Protein AF-A0A835TN78-F1 (afdb_monomer)

Nearest PDB structures (foldseek):
  3gvp-assembly1_B  TM=9.840E-01  e=2.385E-17  Homo sapiens
  3gvp-assembly1_D  TM=9.747E-01  e=1.182E-15  Homo sapiens
  3mtg-assembly1_A-2  TM=9.679E-01  e=6.682E-14  Homo sapiens
  1a7a-assembly1_A  TM=9.423E-01  e=3.090E-07  Homo sapiens
  4pfj-assembly1_A  TM=9.422E-01  e=3.769E-07  Homo sapiens

Secondary structure (DSSP, 8-state):
-PPPP--------------------------------------S-TTS-GGG-----TTS------S-GGGHHHHHHHHHHHHHH-HHHHHHHHHHTTT-TTTT--EEEES---SSPPP--HHHHHHHHHHHH-BTTB--SEEEESSSHHHHHHHHH-HHHHTT--EEEE--HHHHH-

Sequence (178 aa):
IQFADQKQEFNKRPSKIGRRSLSRSISQSSTDSYSSAASYTDSSDDETSPRDKQQKNSKGSSDFCVKNIKQAEFGRREIEIAEQEMPALMALRKRAQGEKPLAGAKIVGCTHITAQTAGESEDDFWWCIDRCVNVEGWQPNMILDDGGDLTHWIYKKYPNMFKKIKGIVEESVTGVHR

Structure (mmCIF, N/CA/C/O backbone):
data_AF-A0A835TN78-F1
#
_entry.id   AF-A0A835TN78-F1
#
loop_
_atom_site.group_PDB
_atom_site.id
_atom_site.type_symbol
_atom_site.label_atom_id
_atom_site.label_alt_id
_atom_site.label_comp_id
_atom_site.label_asym_id
_atom_site.label_entity_id
_atom_site.label_seq_id
_atom_site.pdbx_PDB_ins_code
_atom_site.Cartn_x
_atom_site.Cartn_y
_atom_site.Cartn_z
_atom_site.occupancy
_atom_site.B_iso_or_equiv
_atom_site.auth_seq_id
_atom_site.auth_comp_id
_atom_site.auth_asym_id
_atom_site.auth_atom_id
_atom_site.pdbx_PDB_model_num
ATOM 1 N N . ILE A 1 1 ? -38.071 7.751 -13.451 1.00 43.69 1 ILE A N 1
ATOM 2 C CA . ILE A 1 1 ? -37.639 8.958 -12.707 1.00 43.69 1 ILE A CA 1
ATOM 3 C C . ILE A 1 1 ? -37.067 9.911 -13.747 1.00 43.69 1 ILE A C 1
ATOM 5 O O . ILE A 1 1 ? -36.090 9.555 -14.391 1.00 43.69 1 ILE A O 1
ATOM 9 N N . GLN A 1 2 ? -37.770 11.010 -14.032 1.00 28.06 2 GLN A N 1
ATOM 10 C CA . GLN A 1 2 ? -37.346 12.023 -15.003 1.00 28.06 2 GLN A CA 1
ATOM 11 C C . GLN A 1 2 ? -36.172 12.821 -14.427 1.00 28.06 2 GLN A C 1
ATOM 13 O O . GLN A 1 2 ? -36.243 13.275 -13.287 1.00 28.06 2 GLN A O 1
ATOM 18 N N . PHE A 1 3 ? -35.113 12.990 -15.216 1.00 31.94 3 PHE A N 1
ATOM 19 C CA . PHE A 1 3 ? -34.021 13.915 -14.928 1.00 31.94 3 PHE A CA 1
ATOM 20 C C . PHE A 1 3 ? -34.313 15.239 -15.639 1.00 31.94 3 PHE A C 1
ATOM 22 O O . PHE A 1 3 ? -34.568 15.245 -16.842 1.00 31.94 3 PHE A O 1
ATOM 29 N N . ALA A 1 4 ? -34.321 16.342 -14.891 1.00 36.56 4 ALA A N 1
ATOM 30 C CA . ALA A 1 4 ? -34.443 17.688 -15.436 1.00 36.56 4 ALA A CA 1
ATOM 31 C C . ALA A 1 4 ? -33.044 18.288 -15.646 1.00 36.56 4 ALA A C 1
ATOM 33 O O . ALA A 1 4 ? -32.263 18.395 -14.701 1.00 36.56 4 ALA A O 1
ATOM 34 N N . ASP A 1 5 ? -32.763 18.676 -16.890 1.00 36.38 5 ASP A N 1
ATOM 35 C CA . ASP A 1 5 ? -31.608 19.469 -17.309 1.00 36.38 5 ASP A CA 1
ATOM 36 C C . ASP A 1 5 ? -31.666 20.881 -16.707 1.00 36.38 5 ASP A C 1
ATOM 38 O O . ASP A 1 5 ? -32.639 21.611 -16.901 1.00 36.38 5 ASP A O 1
ATOM 42 N N . GLN A 1 6 ? -30.588 21.313 -16.052 1.00 35.50 6 GLN A N 1
ATOM 43 C CA . GLN A 1 6 ? -30.326 22.730 -15.793 1.00 35.50 6 GLN A CA 1
ATOM 44 C C . GLN A 1 6 ? -28.980 23.115 -16.411 1.00 35.50 6 GLN A C 1
ATOM 46 O O . GLN A 1 6 ? -27.919 22.932 -15.820 1.00 35.50 6 GLN A O 1
ATOM 51 N N . LYS A 1 7 ? -29.036 23.667 -17.628 1.00 34.44 7 LYS A N 1
ATOM 52 C CA . LYS A 1 7 ? -27.961 24.483 -18.204 1.00 34.44 7 LYS A CA 1
ATOM 53 C C . LYS A 1 7 ? -28.125 25.905 -17.676 1.00 34.44 7 LYS A C 1
ATOM 55 O O . LYS A 1 7 ? -29.158 26.521 -17.922 1.00 34.44 7 LYS A O 1
ATOM 60 N N . GLN A 1 8 ? -27.119 26.427 -16.979 1.00 36.12 8 GLN A N 1
ATOM 61 C CA . GLN A 1 8 ? -27.085 27.823 -16.548 1.00 36.12 8 GLN A CA 1
ATOM 62 C C . GLN A 1 8 ? -26.042 28.590 -17.372 1.00 36.12 8 GLN A C 1
ATOM 64 O O . GLN A 1 8 ? -24.883 28.188 -17.475 1.00 36.12 8 GLN A O 1
ATOM 69 N N . GLU A 1 9 ? -26.511 29.658 -18.016 1.00 31.80 9 GLU A N 1
ATOM 70 C CA . GLU A 1 9 ? -25.794 30.534 -18.944 1.00 31.80 9 GLU A CA 1
ATOM 71 C C . GLU A 1 9 ? -24.570 31.220 -18.322 1.00 31.80 9 GLU A C 1
ATOM 73 O O . GLU A 1 9 ? -24.670 31.991 -17.367 1.00 31.80 9 GLU A O 1
ATOM 78 N N . PHE A 1 10 ? -23.413 31.024 -18.955 1.00 30.06 10 PHE A N 1
ATOM 79 C CA . PHE A 1 10 ? -22.225 31.858 -18.793 1.00 30.06 10 PHE A CA 1
ATOM 80 C C . PHE A 1 10 ? -22.299 33.025 -19.782 1.00 30.06 10 PHE A C 1
ATOM 82 O O . PHE A 1 10 ? -21.959 32.867 -20.950 1.00 30.06 10 PHE A O 1
ATOM 89 N N . ASN A 1 11 ? -22.727 34.205 -19.329 1.00 32.66 11 ASN A N 1
ATOM 90 C CA . ASN A 1 11 ? -22.433 35.459 -20.026 1.00 32.66 11 ASN A CA 1
ATOM 91 C C . ASN A 1 11 ? -22.637 36.675 -19.114 1.00 32.66 11 ASN A C 1
ATOM 93 O O . ASN A 1 11 ? -23.767 37.100 -18.891 1.00 32.66 11 ASN A O 1
ATOM 97 N N . LYS A 1 12 ? -21.526 37.258 -18.636 1.00 32.56 12 LYS A N 1
ATOM 98 C CA . LYS A 1 12 ? -21.327 38.712 -18.446 1.00 32.56 12 LYS A CA 1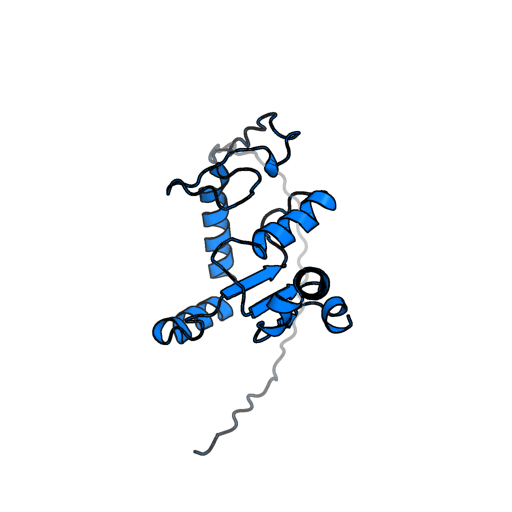
ATOM 99 C C . LYS A 1 12 ? -19.912 39.001 -17.922 1.00 32.56 12 LYS A C 1
ATOM 101 O O . LYS A 1 12 ? -19.599 38.752 -16.764 1.00 32.56 12 LYS A O 1
ATOM 106 N N . ARG A 1 13 ? -19.062 39.574 -18.782 1.00 34.41 13 ARG A N 1
ATOM 107 C CA . ARG A 1 13 ? -17.866 40.337 -18.381 1.00 34.41 13 ARG A CA 1
ATOM 108 C C . ARG A 1 13 ? -18.266 41.794 -18.136 1.00 34.41 13 ARG A C 1
ATOM 110 O O . ARG A 1 13 ? -19.030 42.333 -18.936 1.00 34.41 13 ARG A O 1
ATOM 117 N N . PRO A 1 14 ? -17.640 42.473 -17.166 1.00 36.53 14 PRO A N 1
ATOM 118 C CA . PRO A 1 14 ? -17.367 43.895 -17.305 1.00 36.53 14 PRO A CA 1
ATOM 119 C C . PRO A 1 14 ? -15.861 44.177 -17.288 1.00 36.53 14 PRO A C 1
ATOM 121 O O . PRO A 1 14 ? -15.111 43.720 -16.430 1.00 36.53 14 PRO A O 1
ATOM 124 N N . SER A 1 15 ? -15.439 44.967 -18.268 1.00 31.31 15 SER A N 1
ATOM 125 C CA . SER A 1 15 ? -14.154 45.651 -18.341 1.00 31.31 15 SER A CA 1
ATOM 126 C C . SER A 1 15 ? -14.120 46.845 -17.380 1.00 31.31 15 SER A C 1
ATOM 128 O O . SER A 1 15 ? -15.128 47.535 -17.230 1.00 31.31 15 SER A O 1
ATOM 130 N N . LYS A 1 16 ? -12.948 47.140 -16.794 1.00 35.50 16 LYS A N 1
ATOM 131 C CA . LYS A 1 16 ? -12.362 48.497 -16.751 1.00 35.50 16 LYS A CA 1
ATOM 132 C C . LYS A 1 16 ? -10.957 48.508 -16.138 1.00 35.50 16 LYS A C 1
ATOM 134 O O . LYS A 1 16 ? -10.682 47.903 -15.111 1.00 35.50 16 LYS A O 1
ATOM 139 N N . ILE A 1 17 ? -10.092 49.228 -16.842 1.00 36.41 17 ILE A N 1
ATOM 140 C CA . ILE A 1 17 ? -8.685 49.528 -16.580 1.00 36.41 17 ILE A CA 1
ATOM 141 C C . ILE A 1 17 ? -8.576 50.632 -15.522 1.00 36.41 17 ILE A C 1
ATOM 143 O O . ILE A 1 17 ? -9.310 51.616 -15.586 1.00 36.41 17 ILE A O 1
ATOM 147 N N . GLY A 1 18 ? -7.603 50.514 -14.616 1.00 30.89 18 GLY A N 1
ATOM 148 C CA . GLY A 1 18 ? -7.174 51.595 -13.728 1.00 30.89 18 GLY A CA 1
ATOM 149 C C . GLY A 1 18 ? -5.698 51.452 -13.362 1.00 30.89 18 GLY A C 1
ATOM 150 O O . GLY A 1 18 ? -5.344 50.633 -12.523 1.00 30.89 18 GLY A O 1
ATOM 151 N N . ARG A 1 19 ? -4.830 52.247 -14.001 1.00 40.47 19 ARG A N 1
ATOM 152 C CA . ARG A 1 19 ? -3.432 52.443 -13.587 1.00 40.47 19 ARG A CA 1
ATOM 153 C C . ARG A 1 19 ? -3.403 53.361 -12.361 1.00 40.47 19 ARG A C 1
ATOM 155 O O . ARG A 1 19 ? -3.946 54.462 -12.427 1.00 40.47 19 ARG A O 1
ATOM 162 N N . ARG A 1 20 ? -2.714 52.959 -11.292 1.00 39.34 20 ARG A N 1
ATOM 163 C CA . ARG A 1 20 ? -2.209 53.869 -10.252 1.00 39.34 20 ARG A CA 1
ATOM 164 C C . ARG A 1 20 ? -0.753 53.520 -9.955 1.00 39.34 20 ARG A C 1
ATOM 166 O O . ARG A 1 20 ? -0.441 52.387 -9.609 1.00 39.34 20 ARG A O 1
ATOM 173 N N . SER A 1 21 ? 0.118 54.496 -10.187 1.00 42.12 21 SER A N 1
ATOM 174 C CA . SER A 1 21 ? 1.488 54.558 -9.680 1.00 42.12 21 SER A CA 1
ATOM 175 C C . SER A 1 21 ? 1.478 55.016 -8.212 1.00 42.12 21 SER A C 1
ATOM 177 O O . SER A 1 21 ? 0.406 55.332 -7.694 1.00 42.12 21 SER A O 1
ATOM 179 N N . LEU A 1 22 ? 2.684 55.137 -7.626 1.00 35.91 22 LEU A N 1
ATOM 180 C CA . LEU A 1 22 ? 3.055 55.636 -6.282 1.00 35.91 22 LEU A CA 1
ATOM 181 C C . LEU A 1 22 ? 3.275 54.497 -5.272 1.00 35.91 22 LEU A C 1
ATOM 183 O O . LEU A 1 22 ? 2.459 53.594 -5.181 1.00 35.91 22 LEU A O 1
ATOM 187 N N . SER A 1 23 ? 4.318 54.445 -4.447 1.00 37.19 23 SER A N 1
ATOM 188 C CA . SER A 1 23 ? 5.601 55.151 -4.318 1.00 37.19 23 SER A CA 1
ATOM 189 C C . SER A 1 23 ? 6.381 54.374 -3.245 1.00 37.19 23 SER A C 1
ATOM 191 O O . SER A 1 23 ? 5.775 53.835 -2.322 1.00 37.19 23 SER A O 1
ATOM 193 N N . ARG A 1 24 ? 7.711 54.288 -3.356 1.00 40.38 24 ARG A N 1
ATOM 194 C CA . ARG A 1 24 ? 8.567 53.705 -2.310 1.00 40.38 24 ARG A CA 1
ATOM 195 C C . ARG A 1 24 ? 8.491 54.541 -1.028 1.00 40.38 24 ARG A C 1
ATOM 197 O O . ARG A 1 24 ? 8.736 55.743 -1.086 1.00 40.38 24 ARG A O 1
ATOM 204 N N . SER A 1 25 ? 8.296 53.884 0.111 1.00 40.41 25 SER A N 1
ATOM 205 C CA . SER A 1 25 ? 8.653 54.412 1.431 1.00 40.41 25 SER A CA 1
ATOM 206 C C . SER A 1 25 ? 9.193 53.287 2.320 1.00 40.41 25 SER A C 1
ATOM 208 O O . SER A 1 25 ? 8.495 52.345 2.677 1.00 40.41 25 SER A O 1
ATOM 210 N N . ILE A 1 26 ? 10.484 53.403 2.630 1.00 42.25 26 ILE A N 1
ATOM 211 C CA . ILE A 1 26 ? 11.197 52.708 3.705 1.00 42.25 26 ILE A CA 1
ATOM 212 C C . ILE A 1 26 ? 10.776 53.361 5.016 1.00 42.25 26 ILE A C 1
ATOM 214 O O . ILE A 1 26 ? 10.968 54.570 5.127 1.00 42.25 26 ILE A O 1
ATOM 218 N N . SER A 1 27 ? 10.299 52.603 6.012 1.00 38.62 27 SER A N 1
ATOM 219 C CA . SER A 1 27 ? 10.663 52.836 7.422 1.00 38.62 27 SER A CA 1
ATOM 220 C C . SER A 1 27 ? 10.321 51.658 8.347 1.00 38.62 27 SER A C 1
ATOM 222 O O . SER A 1 27 ? 9.187 51.203 8.392 1.00 38.62 27 SER A O 1
ATOM 224 N N . GLN A 1 28 ? 11.331 51.327 9.153 1.00 36.19 28 GLN A N 1
ATOM 225 C CA . GLN A 1 28 ? 11.303 50.938 10.567 1.00 36.19 28 GLN A CA 1
ATOM 226 C C . GLN A 1 28 ? 10.942 49.502 10.978 1.00 36.19 28 GLN A C 1
ATOM 228 O O . GLN A 1 28 ? 9.832 49.001 10.858 1.00 36.19 28 GLN A O 1
ATOM 233 N N . SER A 1 29 ? 11.989 48.905 11.540 1.00 42.81 29 SER A N 1
ATOM 234 C CA . SER A 1 29 ? 12.088 47.719 12.368 1.00 42.81 29 SER A CA 1
ATOM 235 C C . SER A 1 29 ? 11.171 47.756 13.590 1.00 42.81 29 SER A C 1
ATOM 237 O O . SER A 1 29 ? 11.283 48.663 14.417 1.00 42.81 29 SER A O 1
ATOM 239 N N . SER A 1 30 ? 10.402 46.688 13.769 1.00 41.34 30 SER A N 1
ATOM 240 C CA . SER A 1 30 ? 9.870 46.276 15.066 1.00 41.34 30 SER A CA 1
ATOM 241 C C . SER A 1 30 ? 10.332 44.846 15.314 1.00 41.34 30 SER A C 1
ATOM 243 O O . SER A 1 30 ? 9.981 43.920 14.586 1.00 41.34 30 SER A O 1
ATOM 245 N N . THR A 1 31 ? 11.214 44.695 16.296 1.00 50.00 31 THR A N 1
ATOM 246 C CA . THR A 1 31 ? 11.621 43.409 16.851 1.00 50.00 31 THR A CA 1
ATOM 247 C C . THR A 1 31 ? 10.547 42.963 17.832 1.00 50.00 31 THR A C 1
ATOM 249 O O . THR A 1 31 ? 10.647 43.269 19.016 1.00 50.00 31 THR A O 1
ATOM 252 N N . ASP A 1 32 ? 9.540 42.245 17.346 1.00 38.12 32 ASP A N 1
ATOM 253 C CA . ASP A 1 32 ? 8.614 41.525 18.216 1.00 38.12 32 ASP A CA 1
ATOM 254 C C . ASP A 1 32 ? 8.841 40.023 18.041 1.00 38.12 32 ASP A C 1
ATOM 256 O O . ASP A 1 32 ? 8.407 39.376 17.088 1.00 38.12 32 ASP A O 1
ATOM 260 N N . SER A 1 33 ? 9.620 39.492 18.980 1.00 47.19 33 SER A N 1
ATOM 261 C CA . SER A 1 33 ? 9.945 38.084 19.144 1.00 47.19 33 SER A CA 1
ATOM 262 C C . SER A 1 33 ? 8.723 37.298 19.596 1.00 47.19 33 SER A C 1
ATOM 264 O O . SER A 1 33 ? 8.449 37.251 20.787 1.00 47.19 33 SER A O 1
ATOM 266 N N . TYR A 1 34 ? 8.053 36.603 18.681 1.00 43.88 34 TYR A N 1
ATOM 267 C CA . TYR A 1 34 ? 7.281 35.403 19.004 1.00 43.88 34 TYR A CA 1
ATOM 268 C C . TYR A 1 34 ? 7.280 34.472 17.800 1.00 43.88 34 TYR A C 1
ATOM 270 O O . TYR A 1 34 ? 6.575 34.718 16.828 1.00 43.88 34 TYR A O 1
ATOM 278 N N . SER A 1 35 ? 8.069 33.402 17.871 1.00 45.31 35 SER A N 1
ATOM 279 C CA . SER A 1 35 ? 7.657 32.045 17.490 1.00 45.31 35 SER A CA 1
ATOM 280 C C . SER A 1 35 ? 8.842 31.115 17.670 1.00 45.31 35 SER A C 1
ATOM 282 O O . SER A 1 35 ? 9.895 31.296 17.063 1.00 45.31 35 SER A O 1
ATOM 284 N N . SER A 1 36 ? 8.658 30.140 18.552 1.00 44.66 36 SER A N 1
ATOM 285 C CA . SER A 1 36 ? 9.568 29.041 18.821 1.00 44.66 36 SER A CA 1
ATOM 286 C C . SER A 1 36 ? 10.055 28.439 17.509 1.00 44.66 36 SER A C 1
ATOM 288 O O . SER A 1 36 ? 9.301 27.756 16.816 1.00 44.66 36 SER A O 1
ATOM 290 N N . ALA A 1 37 ? 11.317 28.691 17.167 1.00 45.94 37 ALA A N 1
ATOM 291 C CA . ALA A 1 37 ? 12.008 27.873 16.194 1.00 45.94 37 ALA A CA 1
ATOM 292 C C . ALA A 1 37 ? 11.957 26.450 16.750 1.00 45.94 37 ALA A C 1
ATOM 294 O O . ALA A 1 37 ? 12.566 26.160 17.781 1.00 45.94 37 ALA A O 1
ATOM 295 N N . ALA A 1 38 ? 11.167 25.585 16.114 1.00 46.06 38 ALA A N 1
ATOM 296 C CA . ALA A 1 38 ? 11.330 24.156 16.267 1.00 46.06 38 ALA A CA 1
ATOM 297 C C . ALA A 1 38 ? 12.776 23.881 15.858 1.00 46.06 38 ALA A C 1
ATOM 299 O O . ALA A 1 38 ? 13.118 23.905 14.678 1.00 46.06 38 ALA A O 1
ATOM 300 N N . SER A 1 39 ? 13.653 23.754 16.848 1.00 42.72 39 SER A N 1
ATOM 301 C CA . SER A 1 39 ? 15.025 23.352 16.628 1.00 42.72 39 SER A CA 1
ATOM 302 C C . SER A 1 39 ? 14.951 21.949 16.053 1.00 42.72 39 SER A C 1
ATOM 304 O O . SER A 1 39 ? 14.681 20.993 16.784 1.00 42.72 39 SER A O 1
ATOM 306 N N . TYR A 1 40 ? 15.139 21.832 14.743 1.00 49.12 40 TYR A N 1
ATOM 307 C CA . TYR A 1 40 ? 15.579 20.589 14.143 1.00 49.12 40 TYR A CA 1
ATOM 308 C C . TYR A 1 40 ? 16.901 20.260 14.826 1.00 49.12 40 TYR A C 1
ATOM 310 O O . TYR A 1 40 ? 17.934 20.860 14.539 1.00 49.12 40 TYR A O 1
ATOM 318 N N . THR A 1 41 ? 16.846 19.392 15.834 1.00 50.50 41 THR A N 1
ATOM 319 C CA . THR A 1 41 ? 18.052 18.773 16.353 1.00 50.50 41 THR A CA 1
ATOM 320 C C . THR A 1 41 ? 18.525 17.875 15.223 1.00 50.50 41 THR A C 1
ATOM 322 O O . THR A 1 41 ? 17.963 16.800 15.004 1.00 50.50 41 THR A O 1
ATOM 325 N N . ASP A 1 42 ? 19.482 18.373 14.451 1.00 48.19 42 ASP A N 1
ATOM 326 C CA . ASP A 1 42 ? 20.270 17.587 13.516 1.00 48.19 42 ASP A CA 1
ATOM 327 C C . ASP A 1 42 ? 21.098 16.603 14.353 1.00 48.19 42 ASP A C 1
ATOM 329 O O . ASP A 1 42 ? 22.226 16.866 14.768 1.00 48.19 42 ASP A O 1
ATOM 333 N N . SER A 1 43 ? 20.441 15.525 14.783 1.00 50.06 43 SER A N 1
ATOM 334 C CA . SER A 1 43 ? 21.101 14.399 15.422 1.00 50.06 43 SER A CA 1
ATOM 335 C C . SER A 1 43 ? 21.862 13.678 14.326 1.00 50.06 43 SER A C 1
ATOM 337 O O . SER A 1 43 ? 21.257 13.188 13.378 1.00 50.06 43 SER A O 1
ATOM 339 N N . SER A 1 44 ? 23.175 13.614 14.511 1.00 49.34 44 SER A N 1
ATOM 340 C CA . SER A 1 44 ? 24.236 12.988 13.715 1.00 49.34 44 SER A CA 1
ATOM 341 C C . SER A 1 44 ? 24.058 11.490 13.383 1.00 49.34 44 SER A C 1
ATOM 343 O O . SER A 1 44 ? 25.039 10.787 13.165 1.00 49.34 44 SER A O 1
ATOM 345 N N . ASP A 1 45 ? 22.828 10.980 13.353 1.00 52.69 45 ASP A N 1
ATOM 346 C CA . ASP A 1 45 ? 22.463 9.587 13.078 1.00 52.69 45 ASP A CA 1
ATOM 347 C C . ASP A 1 45 ? 22.144 9.346 11.586 1.00 52.69 45 ASP A C 1
ATOM 349 O O . ASP A 1 45 ? 21.464 8.368 11.244 1.00 52.69 45 ASP A O 1
ATOM 353 N N . ASP A 1 46 ? 22.586 10.243 10.697 1.00 56.44 46 ASP A N 1
ATOM 354 C CA . ASP A 1 46 ? 22.131 10.307 9.298 1.00 56.44 46 ASP A CA 1
ATOM 355 C C . ASP A 1 46 ? 22.798 9.287 8.353 1.00 56.44 46 ASP A C 1
ATOM 357 O O . ASP A 1 46 ? 22.381 9.147 7.210 1.00 56.44 46 ASP A O 1
ATOM 361 N N . GLU A 1 47 ? 23.762 8.504 8.846 1.00 59.94 47 GLU A N 1
ATOM 362 C CA . GLU A 1 47 ? 24.520 7.527 8.038 1.00 59.94 47 GLU A CA 1
ATOM 363 C C . GLU A 1 47 ? 24.058 6.067 8.203 1.00 59.94 47 GLU A C 1
ATOM 365 O O . GLU A 1 47 ? 24.561 5.166 7.537 1.00 59.94 47 GLU A O 1
ATOM 370 N N . THR A 1 48 ? 23.112 5.782 9.104 1.00 69.81 48 THR A N 1
ATOM 371 C CA . THR A 1 48 ? 22.635 4.404 9.339 1.00 69.81 48 THR A CA 1
ATOM 372 C C . THR A 1 48 ? 21.304 4.143 8.645 1.00 69.81 48 THR A C 1
ATOM 374 O O . THR A 1 48 ? 20.321 4.856 8.892 1.00 69.81 48 THR A O 1
ATOM 377 N N . SER A 1 49 ? 21.263 3.089 7.817 1.00 80.38 49 SER A N 1
ATOM 378 C CA . SER A 1 49 ? 20.054 2.658 7.109 1.00 80.38 49 SER A CA 1
ATOM 379 C C . SER A 1 49 ? 18.903 2.448 8.100 1.00 80.38 49 SER A C 1
ATOM 381 O O . SER A 1 49 ? 19.104 1.858 9.169 1.00 80.38 49 SER A O 1
ATOM 383 N N . PRO A 1 50 ? 17.670 2.886 7.777 1.00 84.31 50 PRO A N 1
ATOM 384 C CA . PRO A 1 50 ? 16.494 2.630 8.607 1.00 84.31 50 PRO A CA 1
ATOM 385 C C . PRO A 1 50 ? 16.286 1.149 8.952 1.00 84.31 50 PRO A C 1
ATOM 387 O O . PRO A 1 50 ? 15.701 0.847 9.991 1.00 84.31 50 PRO A O 1
ATOM 390 N N . ARG A 1 51 ? 16.797 0.240 8.112 1.00 85.38 51 ARG A N 1
ATOM 391 C CA . ARG A 1 51 ? 16.724 -1.218 8.284 1.00 85.38 51 ARG A CA 1
ATOM 392 C C . ARG A 1 51 ? 17.457 -1.722 9.515 1.00 85.38 51 ARG A C 1
ATOM 394 O O . ARG A 1 51 ? 17.005 -2.667 10.155 1.00 85.38 51 ARG A O 1
ATOM 401 N N . ASP A 1 52 ? 18.557 -1.067 9.858 1.00 85.62 52 ASP A N 1
ATOM 402 C CA . ASP A 1 52 ? 19.421 -1.477 10.963 1.00 85.62 52 ASP A CA 1
ATOM 403 C C . ASP A 1 52 ? 18.938 -0.902 12.305 1.00 85.62 52 ASP A C 1
ATOM 405 O O . ASP A 1 52 ? 19.420 -1.272 13.378 1.00 85.62 52 ASP A O 1
ATOM 409 N N . LYS A 1 53 ? 17.945 -0.004 12.268 1.00 86.62 53 LYS A N 1
ATOM 410 C CA . LYS A 1 53 ? 17.396 0.669 13.445 1.00 86.62 53 LYS A CA 1
ATOM 411 C C . LYS A 1 53 ? 16.199 -0.105 13.992 1.00 86.62 53 LYS A C 1
ATOM 413 O O . LYS A 1 53 ? 15.106 -0.072 13.429 1.00 86.62 53 LYS A O 1
ATOM 418 N N . GLN A 1 54 ? 16.356 -0.719 15.166 1.00 86.88 54 GLN A N 1
ATOM 419 C CA . GLN A 1 54 ? 15.218 -1.281 15.899 1.00 86.88 54 GLN A CA 1
ATOM 420 C C . GLN A 1 54 ? 14.341 -0.163 16.471 1.00 86.88 54 GLN A C 1
ATOM 422 O O . GLN A 1 54 ? 14.680 0.483 17.462 1.00 86.88 54 GLN A O 1
ATOM 427 N N . GLN A 1 55 ? 13.183 0.045 15.852 1.00 93.50 55 GLN A N 1
ATOM 428 C CA . GLN A 1 55 ? 12.185 1.017 16.283 1.00 93.50 55 GLN A CA 1
ATOM 429 C C . GLN A 1 55 ? 10.879 0.312 16.644 1.00 93.50 55 GLN A C 1
ATOM 431 O O . GLN A 1 55 ? 10.510 -0.703 16.055 1.00 93.50 55 GLN A O 1
ATOM 436 N N . LYS A 1 56 ? 10.171 0.859 17.634 1.00 96.56 56 LYS A N 1
ATOM 437 C CA . LYS A 1 56 ? 8.841 0.399 18.040 1.00 96.56 56 LYS A CA 1
ATOM 438 C C . LYS A 1 56 ? 7.891 1.579 18.104 1.00 96.56 56 LYS A C 1
ATOM 440 O O . LYS A 1 56 ? 8.277 2.669 18.521 1.00 96.56 56 LYS A O 1
ATOM 445 N N . ASN A 1 57 ? 6.646 1.364 17.700 1.00 96.31 57 ASN A N 1
ATOM 446 C CA . ASN A 1 57 ? 5.594 2.352 17.917 1.00 96.31 57 ASN A CA 1
ATOM 447 C C . ASN A 1 57 ? 5.106 2.322 19.378 1.00 96.31 57 ASN A C 1
ATOM 449 O O . ASN A 1 57 ? 5.503 1.464 20.168 1.00 96.31 57 ASN A O 1
ATOM 453 N N . SER A 1 58 ? 4.198 3.231 19.743 1.00 95.94 58 SER A N 1
ATOM 454 C CA . SER A 1 58 ? 3.632 3.315 21.101 1.00 95.94 58 SER A CA 1
ATOM 455 C C . SER A 1 58 ? 2.869 2.063 21.557 1.00 95.94 58 SER A C 1
ATOM 457 O O . SER A 1 58 ? 2.612 1.906 22.746 1.00 95.94 58 SER A O 1
ATOM 459 N N . LYS A 1 59 ? 2.521 1.157 20.633 1.00 96.94 59 LYS A N 1
ATOM 460 C CA . LYS A 1 59 ? 1.880 -0.139 20.910 1.00 96.94 59 LYS A CA 1
ATOM 461 C C . LYS A 1 59 ? 2.883 -1.300 20.958 1.00 96.94 59 LYS A C 1
ATOM 463 O O . LYS A 1 59 ? 2.473 -2.450 21.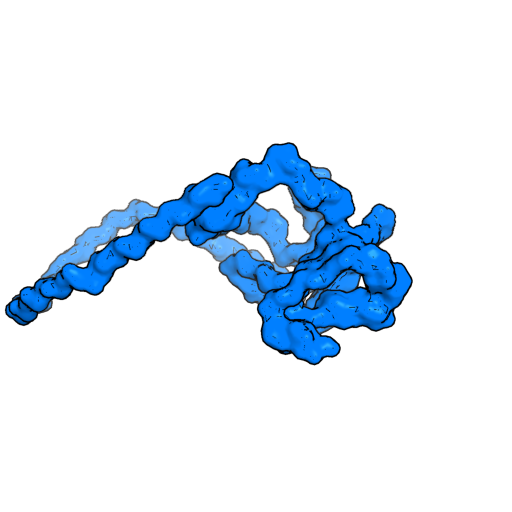057 1.00 96.94 59 LYS A O 1
ATOM 468 N N . GLY A 1 60 ? 4.183 -1.020 20.851 1.00 96.38 60 GLY A N 1
ATOM 469 C CA . GLY A 1 60 ? 5.250 -2.019 20.902 1.00 96.38 60 GLY A CA 1
ATOM 470 C C . GLY A 1 60 ? 5.466 -2.820 19.614 1.00 96.38 60 GLY A C 1
ATOM 471 O O . GLY A 1 60 ? 6.345 -3.680 19.604 1.00 96.38 60 GLY A O 1
ATOM 472 N N . SER A 1 61 ? 4.719 -2.544 18.537 1.00 96.50 61 SER A N 1
ATOM 473 C CA . SER A 1 61 ? 4.949 -3.184 17.234 1.00 96.50 61 SER A CA 1
ATOM 474 C C . SER A 1 61 ? 6.197 -2.604 16.570 1.00 96.50 61 SER A C 1
ATOM 476 O O . SER A 1 61 ? 6.450 -1.403 16.679 1.00 96.50 61 SER A O 1
ATOM 478 N N . SER A 1 62 ? 6.945 -3.467 15.888 1.00 95.81 62 SER A N 1
ATOM 479 C CA . SER A 1 62 ? 8.103 -3.151 15.044 1.00 95.81 62 SER A CA 1
ATOM 480 C C . SER A 1 62 ? 7.882 -3.590 13.591 1.00 95.81 62 SER A C 1
ATOM 482 O O . SER A 1 62 ? 8.841 -3.798 12.857 1.00 95.81 62 SER A O 1
ATOM 484 N N . ASP A 1 63 ? 6.627 -3.800 13.185 1.00 95.75 63 ASP A N 1
ATOM 485 C CA . ASP A 1 63 ? 6.269 -4.216 11.824 1.00 95.75 63 ASP A CA 1
ATOM 486 C C . ASP A 1 63 ? 6.220 -3.009 10.873 1.00 95.75 63 ASP A C 1
ATOM 488 O O . ASP A 1 63 ? 5.165 -2.602 10.392 1.00 95.75 63 ASP A O 1
ATOM 492 N N . PHE A 1 64 ? 7.367 -2.343 10.729 1.00 95.06 64 PHE A N 1
ATOM 493 C CA . PHE A 1 64 ? 7.598 -1.216 9.828 1.00 95.06 64 PHE A CA 1
ATOM 494 C C . PHE A 1 64 ? 9.099 -0.916 9.730 1.00 95.06 64 PHE A C 1
ATOM 496 O O . PHE A 1 64 ? 9.883 -1.299 10.596 1.00 95.06 64 PHE A O 1
ATOM 503 N N . CYS A 1 65 ? 9.489 -0.162 8.705 1.00 93.38 65 CYS A N 1
ATOM 504 C CA . CYS A 1 65 ? 10.836 0.376 8.547 1.00 93.38 65 CYS A CA 1
ATOM 505 C C . CYS A 1 65 ? 10.722 1.848 8.144 1.00 93.38 65 CYS A C 1
ATOM 507 O O . CYS A 1 65 ? 10.250 2.156 7.055 1.00 93.38 65 CYS A O 1
ATOM 509 N N . VAL A 1 66 ? 11.075 2.765 9.047 1.00 92.25 66 VAL A N 1
ATOM 510 C CA . VAL A 1 66 ? 10.956 4.221 8.843 1.00 92.25 66 VAL A CA 1
ATOM 511 C C . VAL A 1 66 ? 12.211 4.918 9.348 1.00 92.25 66 VAL A C 1
ATOM 513 O O . VAL A 1 66 ? 12.874 4.402 10.244 1.00 92.25 66 VAL A O 1
ATOM 516 N N . LYS A 1 67 ? 12.533 6.109 8.835 1.00 89.88 67 LYS A N 1
ATOM 517 C CA . LYS A 1 67 ? 13.740 6.843 9.256 1.00 89.88 67 LYS A CA 1
ATOM 518 C C . LYS A 1 67 ? 13.734 7.183 10.752 1.00 89.88 67 LYS A C 1
ATOM 520 O O . LYS A 1 67 ? 14.725 6.939 11.436 1.00 89.88 67 LYS A O 1
ATOM 525 N N . ASN A 1 68 ? 12.630 7.737 11.260 1.00 91.00 68 ASN A N 1
ATOM 526 C CA . ASN A 1 68 ? 12.509 8.125 12.665 1.00 91.00 68 ASN A CA 1
ATOM 527 C C . ASN A 1 68 ? 11.050 8.127 13.152 1.00 91.00 68 ASN A C 1
ATOM 529 O O . ASN A 1 68 ? 10.284 9.049 12.874 1.00 91.00 68 ASN A O 1
ATOM 533 N N . ILE A 1 69 ? 10.675 7.134 13.963 1.00 94.12 69 ILE A N 1
ATOM 534 C CA . ILE A 1 69 ? 9.317 7.003 14.517 1.00 94.12 69 ILE A CA 1
ATOM 535 C C . ILE A 1 69 ? 8.915 8.166 15.440 1.00 94.12 69 ILE A C 1
ATOM 537 O O . ILE A 1 69 ? 7.726 8.432 15.616 1.00 94.12 69 ILE A O 1
ATOM 541 N N . LYS A 1 70 ? 9.879 8.908 16.005 1.00 94.00 70 LYS A N 1
ATOM 542 C CA . LYS A 1 70 ? 9.594 10.072 16.863 1.00 94.00 70 LYS A CA 1
ATOM 543 C C . LYS A 1 70 ? 8.961 11.232 16.086 1.00 94.00 70 LYS A C 1
ATOM 545 O O . LYS A 1 70 ? 8.335 12.090 16.695 1.00 94.00 70 LYS A O 1
ATOM 550 N N . GLN A 1 71 ? 9.058 11.238 14.754 1.00 93.62 71 GLN A N 1
ATOM 551 C CA . GLN A 1 71 ? 8.412 12.237 13.895 1.00 93.62 71 GLN A CA 1
ATOM 552 C C . GLN A 1 71 ? 6.912 11.969 13.668 1.00 93.62 71 GLN A C 1
ATOM 554 O O . GLN A 1 71 ? 6.254 12.743 12.977 1.00 93.62 71 GLN A O 1
ATOM 559 N N . ALA A 1 72 ? 6.338 10.915 14.261 1.00 95.31 72 ALA A N 1
ATOM 560 C CA . ALA A 1 72 ? 4.935 10.549 14.060 1.00 95.31 72 ALA A CA 1
ATOM 561 C C . ALA A 1 72 ? 3.935 11.660 14.441 1.00 95.31 72 ALA A C 1
ATOM 563 O O . ALA A 1 72 ? 2.918 11.811 13.769 1.00 95.31 72 ALA A O 1
ATOM 564 N N . GLU A 1 73 ? 4.207 12.450 15.487 1.00 95.81 73 GLU A N 1
ATOM 565 C CA . GLU A 1 73 ? 3.340 13.575 15.880 1.00 95.81 73 GLU A CA 1
ATOM 566 C C . GLU A 1 73 ? 3.372 14.706 14.844 1.00 95.81 73 GLU A C 1
ATOM 568 O O . GLU A 1 73 ? 2.342 15.286 14.506 1.00 95.81 73 GLU A O 1
ATOM 573 N N . PHE A 1 74 ? 4.554 15.007 14.306 1.00 94.69 74 PHE A N 1
ATOM 574 C CA . PHE A 1 74 ? 4.697 15.976 13.225 1.00 94.69 74 PHE A CA 1
ATOM 575 C C . PHE A 1 74 ? 3.975 15.493 11.961 1.00 94.69 74 PHE A C 1
ATOM 577 O O . PHE A 1 74 ? 3.105 16.195 11.456 1.00 94.69 74 PHE A O 1
ATOM 584 N N . GLY A 1 75 ? 4.229 14.254 11.528 1.00 93.50 75 GLY A N 1
ATOM 585 C CA . GLY A 1 75 ? 3.547 13.671 10.371 1.00 93.50 75 GLY A CA 1
ATOM 586 C C . GLY A 1 75 ? 2.023 13.604 10.534 1.00 93.50 75 GLY A C 1
ATOM 587 O O . GLY A 1 75 ? 1.295 13.764 9.560 1.00 93.50 75 GLY A O 1
ATOM 588 N N . ARG A 1 76 ? 1.508 13.429 11.761 1.00 96.12 76 ARG A N 1
ATOM 589 C CA . ARG A 1 76 ? 0.062 13.490 12.027 1.00 96.12 76 ARG A CA 1
ATOM 590 C C . ARG A 1 76 ? -0.517 14.877 11.741 1.00 96.12 76 ARG A C 1
ATOM 592 O O . ARG A 1 76 ? -1.580 14.940 11.133 1.00 96.12 76 ARG A O 1
ATOM 599 N N . ARG A 1 77 ? 0.177 15.950 12.133 1.00 95.56 77 ARG A N 1
ATOM 600 C CA . ARG A 1 77 ? -0.254 17.330 11.856 1.00 95.56 77 ARG A CA 1
ATOM 601 C C . ARG A 1 77 ? -0.291 17.625 10.355 1.00 95.56 77 ARG A C 1
ATOM 603 O O . ARG A 1 77 ? -1.266 18.194 9.882 1.00 95.56 77 ARG A O 1
ATOM 610 N N . GLU A 1 78 ? 0.700 17.155 9.601 1.00 95.88 78 GLU A N 1
ATOM 611 C CA . GLU A 1 78 ? 0.712 17.300 8.136 1.00 95.88 78 GLU A CA 1
ATOM 612 C C . GLU A 1 78 ? -0.464 16.561 7.474 1.00 95.88 78 GLU A C 1
ATOM 614 O O . GLU A 1 78 ? -1.122 17.097 6.583 1.00 95.88 78 GLU A O 1
ATOM 619 N N . ILE A 1 79 ? -0.796 15.356 7.955 1.00 95.12 79 ILE A N 1
ATOM 620 C CA . ILE A 1 79 ? -1.973 14.610 7.481 1.00 95.12 79 ILE A CA 1
ATOM 621 C C . ILE A 1 79 ? -3.268 15.388 7.763 1.00 95.12 79 ILE A C 1
ATOM 623 O O . ILE A 1 79 ? -4.143 15.435 6.904 1.00 95.12 79 ILE A O 1
ATOM 627 N N . GLU A 1 80 ? -3.406 16.009 8.936 1.00 96.06 80 GLU A N 1
ATOM 628 C CA . GLU A 1 80 ? -4.597 16.796 9.294 1.00 96.06 80 GLU A CA 1
ATOM 629 C C . GLU A 1 80 ? -4.780 18.031 8.401 1.00 96.06 80 GLU A C 1
ATOM 631 O O . GLU A 1 80 ? -5.913 18.386 8.069 1.00 96.06 80 GLU A O 1
ATOM 636 N N . ILE A 1 81 ? -3.683 18.663 7.978 1.00 95.69 81 ILE A N 1
ATOM 637 C CA . ILE A 1 81 ? -3.710 19.762 7.004 1.00 95.69 81 ILE A CA 1
ATOM 638 C C . ILE A 1 81 ? -4.148 19.229 5.635 1.00 95.69 81 ILE A C 1
ATOM 640 O O . ILE A 1 81 ? -5.099 19.749 5.050 1.00 95.69 81 ILE A O 1
ATOM 644 N N . ALA A 1 82 ? -3.536 18.139 5.163 1.00 94.69 82 ALA A N 1
ATOM 645 C CA . ALA A 1 82 ? -3.887 17.527 3.882 1.00 94.69 82 ALA A CA 1
ATOM 646 C C . ALA A 1 82 ? -5.364 17.085 3.824 1.00 94.69 82 ALA A C 1
ATOM 648 O O . ALA A 1 82 ? -6.024 17.241 2.798 1.00 94.69 82 ALA A O 1
ATOM 649 N N . GLU A 1 83 ? -5.936 16.590 4.926 1.00 95.88 83 GLU A N 1
ATOM 650 C CA . GLU A 1 83 ? -7.357 16.222 4.982 1.00 95.88 83 GLU A CA 1
ATOM 651 C C . GLU A 1 83 ? -8.296 17.418 4.737 1.00 95.88 83 GLU A C 1
ATOM 653 O O . GLU A 1 83 ? -9.351 17.242 4.118 1.00 95.88 83 GLU A O 1
ATOM 658 N N . GLN A 1 84 ? -7.914 18.631 5.155 1.00 95.62 84 GLN A N 1
ATOM 659 C CA . GLN A 1 84 ? -8.679 19.856 4.876 1.00 95.62 84 GLN A CA 1
ATOM 660 C C . GLN A 1 84 ? -8.612 20.251 3.395 1.00 95.62 84 GLN A C 1
ATOM 662 O O . GLN A 1 84 ? -9.580 20.792 2.856 1.00 95.62 84 GLN A O 1
ATOM 667 N N . GLU A 1 85 ? -7.508 19.927 2.722 1.00 96.56 85 GLU A N 1
ATOM 668 C CA . GLU A 1 85 ? -7.282 20.208 1.301 1.00 96.56 85 GLU A CA 1
ATOM 669 C C . GLU A 1 85 ? -7.817 19.107 0.365 1.00 96.56 85 GLU A C 1
ATOM 671 O O . GLU A 1 85 ? -7.870 19.290 -0.852 1.00 96.56 85 GLU A O 1
ATOM 676 N N . MET A 1 86 ? -8.304 17.985 0.912 1.00 96.75 86 MET A N 1
ATOM 677 C CA . MET A 1 86 ? -8.844 16.846 0.154 1.00 96.75 86 MET A CA 1
ATOM 678 C C . MET A 1 86 ? -10.352 16.614 0.396 1.00 96.75 86 MET A C 1
ATOM 680 O O . MET A 1 86 ? -10.771 15.511 0.782 1.00 96.75 86 MET A O 1
ATOM 684 N N . PRO A 1 87 ? -11.232 17.601 0.122 1.00 97.19 87 PRO A N 1
ATOM 685 C CA . PRO A 1 87 ? -12.648 17.529 0.488 1.00 97.19 87 PRO A CA 1
ATOM 686 C C . PRO A 1 87 ? -13.398 16.383 -0.204 1.00 97.19 87 PRO A C 1
ATOM 688 O O . PRO A 1 87 ? -14.299 15.787 0.388 1.00 97.19 87 PRO A O 1
ATOM 691 N N . ALA A 1 88 ? -13.020 16.029 -1.437 1.00 98.19 88 ALA A N 1
ATOM 692 C CA . ALA A 1 88 ? -13.635 14.921 -2.167 1.00 98.19 88 ALA A CA 1
ATOM 693 C C . ALA A 1 88 ? -13.354 13.563 -1.500 1.00 98.19 88 ALA A C 1
ATOM 695 O O . ALA A 1 88 ? -14.272 12.755 -1.334 1.00 98.19 88 ALA A O 1
ATOM 696 N N . LEU A 1 89 ? -12.114 13.333 -1.054 1.00 96.81 89 LEU A N 1
ATOM 697 C CA . LEU A 1 89 ? -11.731 12.098 -0.368 1.00 96.81 89 LEU A CA 1
ATOM 698 C C . LEU A 1 89 ? -12.400 12.004 1.008 1.00 96.81 89 LEU A C 1
ATOM 700 O O . LEU A 1 89 ? -12.898 10.943 1.386 1.00 96.81 89 LEU A O 1
ATOM 704 N N . MET A 1 90 ? -12.482 13.121 1.735 1.00 98.06 90 MET A N 1
ATOM 705 C CA . MET A 1 90 ? -13.174 13.163 3.026 1.00 98.06 90 MET A CA 1
ATOM 706 C C . MET A 1 90 ? -14.682 12.940 2.874 1.00 98.06 90 MET A C 1
ATOM 708 O O . MET A 1 90 ? -15.289 12.210 3.663 1.00 98.06 90 MET A O 1
ATOM 712 N N . ALA A 1 91 ? -15.295 13.487 1.820 1.00 98.19 91 ALA A N 1
ATOM 713 C CA . ALA A 1 91 ? -16.688 13.214 1.488 1.00 98.19 91 ALA A CA 1
ATOM 714 C C . ALA A 1 91 ? -16.918 11.731 1.154 1.00 98.19 91 ALA A C 1
ATOM 716 O O . ALA A 1 91 ? -17.892 11.150 1.635 1.00 98.19 91 ALA A O 1
ATOM 717 N N . LEU A 1 92 ? -16.020 11.103 0.386 1.00 98.00 92 LEU A N 1
ATOM 718 C CA . LEU A 1 92 ? -16.074 9.668 0.093 1.00 98.00 92 LEU A CA 1
ATOM 719 C C . LEU A 1 92 ? -15.972 8.833 1.376 1.00 98.00 92 LEU A C 1
ATOM 721 O O . LEU A 1 92 ? -16.831 7.982 1.614 1.00 98.00 92 LEU A O 1
ATOM 725 N N . ARG A 1 93 ? -14.986 9.127 2.238 1.00 97.50 93 ARG A N 1
ATOM 726 C CA . ARG A 1 93 ? -14.814 8.475 3.546 1.00 97.50 93 ARG A CA 1
ATOM 727 C C . ARG A 1 93 ? -16.107 8.558 4.361 1.00 97.50 93 ARG A C 1
ATOM 729 O O . ARG A 1 93 ? -16.617 7.534 4.808 1.00 97.50 93 ARG A O 1
ATOM 736 N N . LYS A 1 94 ? -16.686 9.758 4.495 1.00 98.06 94 LYS A N 1
ATOM 737 C CA . LYS A 1 94 ? -17.923 9.986 5.260 1.00 98.06 94 LYS A CA 1
ATOM 738 C C . LYS A 1 94 ? -19.119 9.211 4.704 1.00 98.06 94 LYS A C 1
ATOM 740 O O . LYS A 1 94 ? -19.926 8.720 5.490 1.00 98.06 94 LYS A O 1
ATOM 745 N N . ARG A 1 95 ? -19.250 9.122 3.377 1.00 98.06 95 ARG A N 1
ATOM 746 C CA . ARG A 1 95 ? -20.365 8.427 2.713 1.00 98.06 95 ARG A CA 1
ATOM 747 C C . ARG A 1 95 ? -20.252 6.906 2.835 1.00 98.06 95 ARG A C 1
ATOM 749 O O . ARG A 1 95 ? -21.247 6.263 3.134 1.00 98.06 95 ARG A O 1
ATOM 756 N N . ALA A 1 96 ? -19.059 6.344 2.648 1.00 97.94 96 ALA A N 1
ATOM 757 C CA . ALA A 1 96 ? -18.865 4.896 2.543 1.00 97.94 96 ALA A CA 1
ATOM 758 C C . ALA A 1 96 ? -18.511 4.190 3.871 1.00 97.94 96 ALA A C 1
ATOM 760 O O . ALA A 1 96 ? -18.579 2.963 3.949 1.00 97.94 96 ALA A O 1
ATOM 761 N N . GLN A 1 97 ? -18.131 4.924 4.928 1.00 97.50 97 GLN A N 1
ATOM 762 C CA . GLN A 1 97 ? -17.645 4.330 6.188 1.00 97.50 9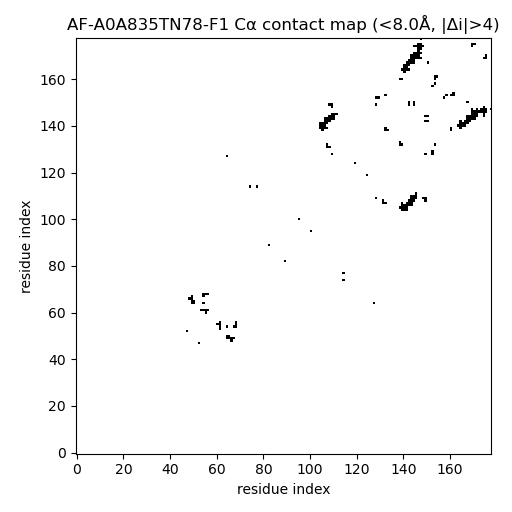7 GLN A CA 1
ATOM 763 C C . GLN A 1 97 ? -18.622 3.344 6.854 1.00 97.50 97 GLN A C 1
ATOM 765 O O . GLN A 1 97 ? -18.173 2.390 7.487 1.00 97.50 97 GLN A O 1
ATOM 770 N N . GLY A 1 98 ? -19.937 3.565 6.726 1.00 97.81 98 GLY A N 1
ATOM 771 C CA . GLY A 1 98 ? -20.955 2.731 7.373 1.00 97.81 98 GLY A CA 1
ATOM 772 C C . GLY A 1 98 ? -21.059 1.334 6.761 1.00 97.81 98 GLY A C 1
ATOM 773 O O . GLY A 1 98 ? -21.215 0.353 7.482 1.00 97.81 98 GLY A O 1
ATOM 774 N N . GLU A 1 99 ? -20.906 1.242 5.441 1.00 97.88 99 GLU A N 1
ATOM 775 C CA . GLU A 1 99 ? -21.050 -0.002 4.677 1.00 97.88 99 GLU A CA 1
ATOM 776 C C . GLU A 1 99 ? -19.779 -0.858 4.699 1.00 97.88 99 GLU A C 1
ATOM 778 O O . GLU A 1 99 ? -19.835 -2.055 4.431 1.00 97.88 99 GLU A O 1
ATOM 783 N N . LYS A 1 100 ? -18.628 -0.255 5.036 1.00 97.50 100 LYS A N 1
ATOM 784 C CA . LYS A 1 100 ? -17.306 -0.902 5.026 1.00 97.50 100 LYS A CA 1
ATOM 785 C C . LYS A 1 100 ? -17.056 -1.694 3.726 1.00 97.50 100 LYS A C 1
ATOM 787 O O . LYS A 1 100 ? -16.750 -2.885 3.791 1.00 97.50 100 LYS A O 1
ATOM 792 N N . PRO A 1 101 ? -17.114 -1.055 2.541 1.00 98.00 101 PRO A N 1
ATOM 793 C CA . PRO A 1 101 ? -17.041 -1.756 1.252 1.00 98.00 101 PRO A CA 1
ATOM 794 C C . PRO A 1 101 ? -15.709 -2.488 1.011 1.00 98.00 101 PRO A C 1
ATOM 796 O O . PRO A 1 101 ? -15.641 -3.397 0.192 1.00 98.00 101 PRO A O 1
ATOM 799 N N . LEU A 1 102 ? -14.651 -2.122 1.742 1.00 98.12 102 LEU A N 1
ATOM 800 C CA . LEU A 1 102 ? -13.341 -2.779 1.699 1.00 98.12 102 LEU A CA 1
ATOM 801 C C . LEU A 1 102 ? -13.174 -3.868 2.776 1.00 98.12 102 LEU A C 1
ATOM 803 O O . LEU A 1 102 ? -12.055 -4.295 3.058 1.00 98.12 102 LEU A O 1
ATOM 807 N N . ALA A 1 103 ? -14.258 -4.328 3.410 1.00 98.25 103 ALA A N 1
ATOM 808 C CA . ALA A 1 103 ? -14.195 -5.422 4.372 1.00 98.25 103 ALA A CA 1
ATOM 809 C C . ALA A 1 103 ? -13.589 -6.684 3.727 1.00 98.25 103 ALA A C 1
ATOM 811 O O . ALA A 1 103 ? -14.078 -7.198 2.723 1.00 98.25 103 ALA A O 1
ATOM 812 N N . GLY A 1 104 ? -12.492 -7.180 4.308 1.00 97.94 104 GLY A N 1
ATOM 813 C CA . GLY A 1 104 ? -11.744 -8.328 3.786 1.00 97.94 104 GLY A CA 1
ATOM 814 C C . GLY A 1 104 ? -10.781 -8.007 2.636 1.00 97.94 104 GLY A C 1
ATOM 815 O O . GLY A 1 104 ? -10.076 -8.912 2.179 1.00 97.94 104 GLY A O 1
ATOM 816 N N . ALA A 1 105 ? -10.702 -6.754 2.177 1.00 98.38 105 ALA A N 1
ATOM 817 C CA . ALA A 1 105 ? -9.636 -6.321 1.282 1.00 98.38 105 ALA A CA 1
ATOM 818 C C . ALA A 1 105 ? -8.298 -6.306 2.040 1.00 98.38 105 ALA A C 1
ATOM 820 O O . ALA A 1 105 ? -8.194 -5.787 3.151 1.00 98.38 105 ALA A O 1
ATOM 821 N N . LYS A 1 106 ? -7.277 -6.904 1.431 1.00 98.50 106 LYS A N 1
ATOM 822 C CA . LYS A 1 106 ? -5.890 -6.951 1.895 1.00 98.50 106 LYS A CA 1
ATOM 823 C C . LYS A 1 106 ? -5.053 -6.303 0.801 1.00 98.50 106 LYS A C 1
ATOM 825 O O . LYS A 1 106 ? -4.743 -6.945 -0.201 1.00 98.50 106 LYS A O 1
ATOM 830 N N . ILE A 1 107 ? -4.816 -5.007 0.956 1.00 98.44 107 ILE A N 1
ATOM 831 C CA . ILE A 1 107 ? -4.252 -4.148 -0.086 1.00 98.44 107 ILE A CA 1
ATOM 832 C C . ILE A 1 107 ? -2.755 -3.996 0.171 1.00 98.44 107 ILE A C 1
ATOM 834 O O . ILE A 1 107 ? -2.368 -3.613 1.273 1.00 98.44 107 ILE A O 1
ATOM 838 N N . VAL A 1 108 ? -1.938 -4.284 -0.840 1.00 98.31 108 VAL A N 1
ATOM 839 C CA . VAL A 1 108 ? -0.552 -3.799 -0.918 1.00 98.31 108 VAL A CA 1
ATOM 840 C C . VAL A 1 108 ? -0.523 -2.542 -1.774 1.00 98.31 108 VAL A C 1
ATOM 842 O O . VAL A 1 108 ? -1.225 -2.470 -2.784 1.00 98.31 108 VAL A O 1
ATOM 845 N N . GLY A 1 109 ? 0.253 -1.555 -1.336 1.00 97.31 109 GLY A N 1
ATOM 846 C CA . GLY A 1 109 ? 0.384 -0.262 -1.994 1.00 97.31 109 GLY A CA 1
ATOM 847 C C . GLY A 1 109 ? 1.841 0.037 -2.318 1.00 97.31 109 GLY A C 1
ATOM 848 O O . GLY A 1 109 ? 2.694 -0.127 -1.447 1.00 97.31 109 GLY A O 1
ATOM 849 N N . CYS A 1 110 ? 2.109 0.488 -3.537 1.00 96.44 110 CYS A N 1
ATO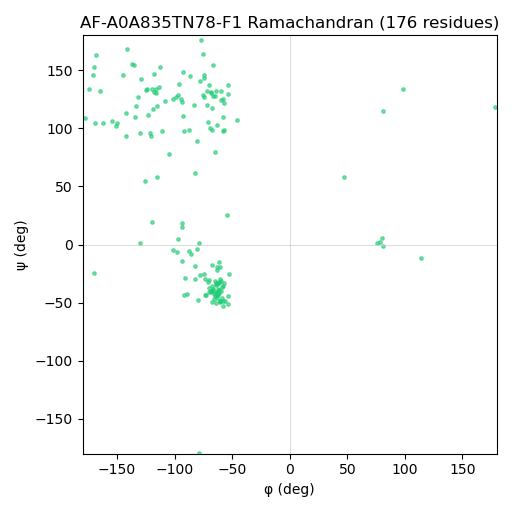M 850 C CA . CYS A 1 110 ? 3.373 1.099 -3.931 1.00 96.44 110 CYS A CA 1
ATOM 851 C C . CYS A 1 110 ? 3.036 2.405 -4.636 1.00 96.44 110 CYS A C 1
ATOM 853 O O . CYS A 1 110 ? 2.655 2.421 -5.797 1.00 96.44 110 CYS A O 1
ATOM 855 N N . THR A 1 111 ? 3.078 3.488 -3.873 1.00 93.62 111 THR A N 1
ATOM 856 C CA . THR A 1 111 ? 2.793 4.844 -4.335 1.00 93.62 111 THR A CA 1
ATOM 857 C C . THR A 1 111 ? 3.763 5.786 -3.647 1.00 93.62 111 THR A C 1
ATOM 859 O O . THR A 1 111 ? 4.389 5.431 -2.642 1.00 93.62 111 THR A O 1
ATOM 862 N N . HIS A 1 112 ? 3.833 7.026 -4.107 1.00 91.00 112 HIS A N 1
ATOM 863 C CA . HIS A 1 112 ? 4.599 8.045 -3.405 1.00 91.00 112 HIS A CA 1
ATOM 864 C C . HIS A 1 112 ? 4.116 8.238 -1.955 1.00 91.00 112 HIS A C 1
ATOM 866 O O . HIS A 1 112 ? 2.944 8.519 -1.696 1.00 91.00 112 HIS A O 1
ATOM 872 N N . ILE A 1 113 ? 5.038 8.113 -0.995 1.00 85.81 113 ILE A N 1
ATOM 873 C CA . ILE A 1 113 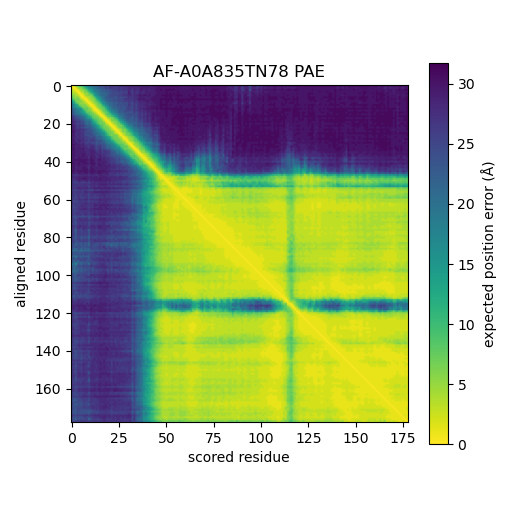? 4.808 8.453 0.415 1.00 85.81 113 ILE A CA 1
ATOM 874 C C . ILE A 1 113 ? 5.239 9.907 0.624 1.00 85.81 113 ILE A C 1
ATOM 876 O O . ILE A 1 113 ? 6.424 10.201 0.774 1.00 85.81 113 ILE A O 1
ATOM 880 N N . THR A 1 114 ? 4.290 10.841 0.592 1.00 70.81 114 THR A N 1
ATOM 881 C CA . THR A 1 114 ? 4.601 12.278 0.581 1.00 70.81 114 THR A CA 1
ATOM 882 C C . THR A 1 114 ? 4.531 12.930 1.965 1.00 70.81 114 THR A C 1
ATOM 884 O O . THR A 1 114 ? 3.516 12.825 2.648 1.00 70.81 114 THR A O 1
ATOM 887 N N . ALA A 1 115 ? 5.603 13.651 2.317 1.00 51.38 115 ALA A N 1
ATOM 888 C CA . ALA A 1 115 ? 5.638 14.925 3.067 1.00 51.38 115 ALA A CA 1
ATOM 889 C C . ALA A 1 115 ? 7.064 15.530 3.044 1.00 51.38 115 ALA A C 1
ATOM 891 O O . ALA A 1 115 ? 7.217 16.738 3.119 1.00 51.38 115 ALA A O 1
ATOM 892 N N . GLN A 1 116 ? 8.099 14.706 2.853 1.00 41.56 116 GLN A N 1
ATOM 893 C CA . GLN A 1 116 ? 9.435 15.038 2.327 1.00 41.56 116 GLN A CA 1
ATOM 894 C C . GLN A 1 116 ? 10.117 13.692 2.068 1.00 41.56 116 GLN A C 1
ATOM 896 O O . GLN A 1 116 ? 10.463 12.981 3.011 1.00 41.56 116 GLN A O 1
ATOM 901 N N . THR A 1 117 ? 10.217 13.288 0.802 1.00 47.91 117 THR A N 1
ATOM 902 C CA . THR A 1 117 ? 10.714 11.956 0.439 1.00 47.91 117 THR A CA 1
ATOM 903 C C . THR A 1 117 ? 12.196 11.841 0.786 1.00 47.91 117 THR A C 1
ATOM 905 O O . THR A 1 117 ? 13.027 12.579 0.258 1.00 47.91 117 THR A O 1
ATOM 908 N N . ALA A 1 118 ? 12.516 10.927 1.700 1.00 58.81 118 ALA A N 1
ATOM 909 C CA . ALA A 1 118 ? 13.884 10.534 1.996 1.00 58.81 118 ALA A CA 1
ATOM 910 C C . ALA A 1 118 ? 14.445 9.738 0.808 1.00 58.81 118 ALA A C 1
ATOM 912 O O . ALA A 1 118 ? 13.741 8.901 0.248 1.00 58.81 118 ALA A O 1
ATOM 913 N N . GLY A 1 119 ? 15.693 10.002 0.419 1.00 64.75 119 GLY A N 1
ATOM 914 C CA . GLY A 1 119 ? 16.370 9.201 -0.598 1.00 64.75 119 GLY A CA 1
ATOM 915 C C . GLY A 1 119 ? 16.623 7.788 -0.078 1.00 64.75 119 GLY A C 1
ATOM 916 O O . GLY A 1 119 ? 17.184 7.627 1.006 1.00 64.75 119 GLY A O 1
ATOM 917 N N . GLU A 1 120 ? 16.206 6.782 -0.838 1.00 78.44 120 GLU A N 1
ATOM 918 C CA . GLU A 1 120 ? 16.511 5.372 -0.591 1.00 78.44 120 GLU A CA 1
ATOM 919 C C . GLU A 1 120 ? 17.421 4.826 -1.699 1.00 78.44 120 GLU A C 1
ATOM 921 O O . GLU A 1 120 ? 17.431 5.344 -2.819 1.00 78.44 120 GLU A O 1
ATOM 926 N N . SER A 1 121 ? 18.219 3.804 -1.385 1.00 86.25 121 SER A N 1
ATOM 927 C CA . SER A 1 121 ? 18.975 3.059 -2.398 1.00 86.25 121 SER A CA 1
ATOM 928 C C . SER A 1 121 ? 18.062 2.104 -3.184 1.00 86.25 121 SER A C 1
ATOM 930 O O . SER A 1 121 ? 16.964 1.775 -2.737 1.00 86.25 121 SER A O 1
ATOM 932 N N . GLU A 1 122 ? 18.504 1.601 -4.342 1.00 87.00 122 GLU A N 1
ATOM 933 C CA . GLU A 1 122 ? 17.723 0.618 -5.120 1.00 87.00 122 GLU A CA 1
ATOM 934 C C . GLU A 1 122 ? 17.502 -0.698 -4.353 1.00 87.00 122 GLU A C 1
ATOM 936 O O . GLU A 1 122 ? 16.414 -1.278 -4.382 1.00 87.00 122 GLU A O 1
ATOM 941 N N . ASP A 1 123 ? 18.514 -1.154 -3.611 1.00 89.31 123 ASP A N 1
ATOM 942 C CA . ASP A 1 123 ? 18.383 -2.304 -2.712 1.00 89.31 123 ASP A CA 1
ATOM 943 C C . ASP A 1 123 ? 17.406 -2.002 -1.569 1.00 89.31 123 ASP A C 1
ATOM 945 O O . ASP A 1 123 ? 16.711 -2.901 -1.069 1.00 89.31 123 ASP A O 1
ATOM 949 N N . ASP A 1 124 ? 17.335 -0.733 -1.148 1.00 89.38 124 ASP A N 1
ATOM 950 C CA . ASP A 1 124 ? 16.374 -0.269 -0.159 1.00 89.38 124 ASP A CA 1
ATOM 951 C C . ASP A 1 124 ? 14.927 -0.352 -0.660 1.00 89.38 124 ASP A C 1
ATOM 953 O O . ASP A 1 124 ? 14.068 -0.963 -0.011 1.00 89.38 124 ASP A O 1
ATOM 957 N N . PHE A 1 125 ? 14.709 0.121 -1.879 1.00 91.00 125 PHE A N 1
ATOM 958 C CA . PHE A 1 125 ? 13.427 0.084 -2.566 1.00 91.00 125 PHE A CA 1
ATOM 959 C C . PHE A 1 125 ? 12.872 -1.344 -2.711 1.00 91.00 125 PHE A C 1
ATOM 961 O O . PHE A 1 125 ? 11.760 -1.645 -2.262 1.00 91.00 125 PHE A O 1
ATOM 968 N N . TRP A 1 126 ? 13.657 -2.277 -3.265 1.00 94.06 126 TRP A N 1
ATOM 969 C CA . TRP A 1 126 ? 13.154 -3.630 -3.538 1.00 94.06 126 TRP A CA 1
ATOM 970 C C . TRP A 1 126 ? 12.852 -4.438 -2.281 1.00 94.06 126 TRP A C 1
ATOM 972 O O . TRP A 1 126 ? 11.882 -5.200 -2.264 1.00 94.06 126 TRP A O 1
ATOM 982 N N . TRP A 1 127 ? 13.638 -4.284 -1.213 1.00 93.88 127 TRP A N 1
ATOM 983 C CA . TRP A 1 127 ? 13.278 -4.947 0.042 1.00 93.88 127 TRP A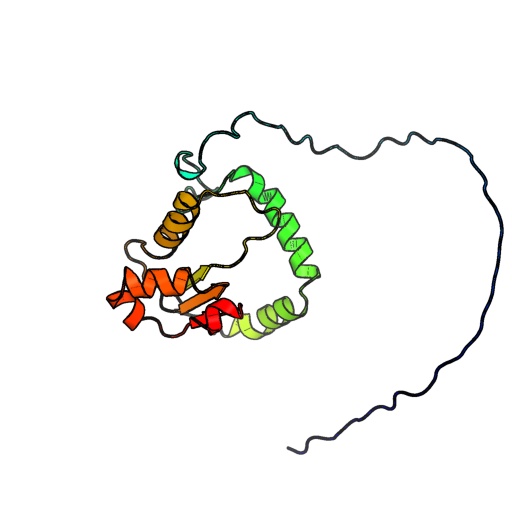 CA 1
ATOM 984 C C . TRP A 1 127 ? 12.119 -4.261 0.754 1.00 93.88 127 TRP A C 1
ATOM 986 O O . TRP A 1 127 ? 11.357 -4.963 1.408 1.00 93.88 127 TRP A O 1
ATOM 996 N N . CYS A 1 128 ? 11.873 -2.961 0.553 1.00 94.38 128 CYS A N 1
ATOM 997 C CA . CYS A 1 128 ? 10.644 -2.335 1.047 1.00 94.38 128 CYS A CA 1
ATOM 998 C C . CYS A 1 128 ? 9.415 -2.965 0.374 1.00 94.38 128 CYS A C 1
ATOM 1000 O O . CYS A 1 128 ? 8.488 -3.387 1.069 1.00 94.38 128 CYS A O 1
ATOM 1002 N N . ILE A 1 129 ? 9.448 -3.137 -0.954 1.00 95.19 129 ILE A N 1
ATOM 1003 C CA . ILE A 1 129 ? 8.407 -3.864 -1.699 1.00 95.19 129 ILE A CA 1
ATOM 1004 C C . ILE A 1 129 ? 8.238 -5.286 -1.151 1.00 95.19 129 ILE A C 1
ATOM 1006 O O . ILE A 1 129 ? 7.117 -5.715 -0.868 1.00 95.19 129 ILE A O 1
ATOM 1010 N N . ASP A 1 130 ? 9.337 -6.018 -0.962 1.00 96.44 130 ASP A N 1
ATOM 1011 C CA . ASP A 1 130 ? 9.275 -7.396 -0.478 1.00 96.44 130 ASP A CA 1
ATOM 1012 C C . ASP A 1 130 ? 8.666 -7.497 0.927 1.00 96.44 130 ASP A C 1
ATOM 1014 O O . ASP A 1 130 ? 7.789 -8.327 1.159 1.00 96.44 130 ASP A O 1
ATOM 1018 N N . ARG A 1 131 ? 9.052 -6.601 1.842 1.00 95.00 131 ARG A N 1
ATOM 1019 C CA . ARG A 1 131 ? 8.517 -6.532 3.210 1.00 95.00 131 ARG A CA 1
ATOM 1020 C C . ARG A 1 131 ? 7.029 -6.195 3.252 1.00 95.00 131 ARG A C 1
ATOM 1022 O O . ARG A 1 131 ? 6.341 -6.692 4.137 1.00 95.00 131 ARG A O 1
ATOM 1029 N N . CYS A 1 132 ? 6.529 -5.395 2.312 1.00 95.00 132 CYS A N 1
ATOM 1030 C CA . CYS A 1 132 ? 5.099 -5.098 2.191 1.00 95.00 132 CYS A CA 1
ATOM 1031 C C . CYS A 1 132 ? 4.283 -6.301 1.690 1.00 95.00 132 CYS A C 1
ATOM 1033 O O . CYS A 1 132 ? 3.113 -6.449 2.041 1.00 95.00 132 CYS A O 1
ATOM 1035 N N . VAL A 1 133 ? 4.879 -7.150 0.850 1.00 96.31 133 VAL A N 1
ATOM 1036 C CA . VAL A 1 133 ? 4.194 -8.265 0.176 1.00 96.31 133 VAL A CA 1
ATOM 1037 C C . VAL A 1 133 ? 4.284 -9.573 0.964 1.00 96.31 133 VAL A C 1
ATOM 1039 O O . VAL A 1 133 ? 3.305 -10.318 1.046 1.00 96.31 133 VAL A O 1
ATOM 1042 N N . ASN A 1 134 ? 5.463 -9.881 1.499 1.00 95.00 134 ASN A N 1
ATOM 1043 C CA . ASN A 1 134 ? 5.825 -11.189 2.030 1.00 95.00 134 ASN A CA 1
ATOM 1044 C C . ASN A 1 134 ? 5.839 -11.182 3.564 1.00 95.00 134 ASN A C 1
ATOM 1046 O O . ASN A 1 134 ? 6.890 -11.125 4.205 1.00 95.00 134 ASN A O 1
ATOM 1050 N N . VAL A 1 135 ? 4.642 -11.241 4.151 1.00 94.69 135 VAL A N 1
ATOM 1051 C CA . VAL A 1 135 ? 4.437 -11.274 5.605 1.00 94.69 135 VAL A CA 1
ATOM 1052 C C . VAL A 1 135 ? 3.792 -12.598 6.006 1.00 94.69 135 VAL A C 1
ATOM 1054 O O . VAL A 1 135 ? 2.786 -13.020 5.437 1.00 94.69 135 VAL A O 1
ATOM 1057 N N . GLU A 1 136 ? 4.352 -13.269 7.011 1.00 94.12 136 GLU A N 1
ATOM 1058 C CA . GLU A 1 136 ? 3.820 -14.547 7.486 1.00 94.12 136 GLU A CA 1
ATOM 1059 C C . GLU A 1 136 ? 2.369 -14.403 7.982 1.00 94.12 136 GLU A C 1
ATOM 1061 O O . GLU A 1 136 ? 2.025 -13.493 8.735 1.00 94.12 136 GLU A O 1
ATOM 1066 N N . GLY A 1 137 ? 1.488 -15.303 7.538 1.00 95.12 137 GLY A N 1
ATOM 1067 C CA . GLY A 1 137 ? 0.072 -15.293 7.923 1.00 95.12 137 GLY A CA 1
ATOM 1068 C C . GLY A 1 137 ? -0.782 -14.221 7.232 1.00 95.12 137 GLY A C 1
ATOM 1069 O O . GLY A 1 137 ? -1.995 -14.160 7.469 1.00 95.12 137 GLY A O 1
ATOM 1070 N N . TRP A 1 138 ? -0.211 -13.411 6.334 1.00 97.44 138 TRP A N 1
ATOM 1071 C CA . TRP A 1 138 ? -0.938 -12.381 5.598 1.00 97.44 138 TRP A CA 1
ATOM 1072 C C . TRP A 1 138 ? -0.635 -12.436 4.098 1.00 97.44 138 TRP A C 1
ATOM 1074 O O . TRP A 1 138 ? 0.505 -12.387 3.673 1.00 97.44 138 TRP A O 1
ATOM 1084 N N . GLN A 1 139 ? -1.683 -12.512 3.272 1.00 97.19 139 GLN A N 1
ATOM 1085 C CA . GLN A 1 139 ? -1.552 -12.501 1.814 1.00 97.19 139 GLN A CA 1
ATOM 1086 C C . GLN A 1 139 ? -2.414 -11.382 1.229 1.00 97.19 139 GLN A C 1
ATOM 1088 O O . GLN A 1 139 ? -3.600 -11.319 1.585 1.00 97.19 139 GLN A O 1
ATOM 1093 N N . PRO A 1 140 ? -1.885 -10.560 0.310 1.00 98.19 140 PRO A N 1
ATOM 1094 C CA . PRO A 1 140 ? -2.683 -9.557 -0.370 1.00 98.19 140 PRO A CA 1
ATOM 1095 C C . PRO A 1 140 ? -3.729 -10.191 -1.285 1.00 98.19 140 PRO A C 1
ATOM 1097 O O . PRO A 1 140 ? -3.574 -11.309 -1.778 1.00 98.19 140 PRO A O 1
ATOM 1100 N N . ASN A 1 141 ? -4.808 -9.450 -1.518 1.00 98.38 141 ASN A N 1
ATOM 1101 C CA . ASN A 1 141 ? -5.820 -9.766 -2.521 1.00 98.38 141 ASN A CA 1
ATOM 1102 C C . ASN A 1 141 ? -6.152 -8.578 -3.436 1.00 98.38 141 ASN A C 1
ATOM 1104 O O . ASN A 1 141 ? -6.993 -8.734 -4.313 1.00 98.38 141 ASN A O 1
ATOM 1108 N N . MET A 1 142 ? -5.504 -7.427 -3.259 1.00 98.75 142 MET A N 1
ATOM 1109 C CA . MET A 1 142 ? -5.638 -6.232 -4.095 1.00 98.75 142 MET A CA 1
ATOM 1110 C C . MET A 1 142 ? -4.278 -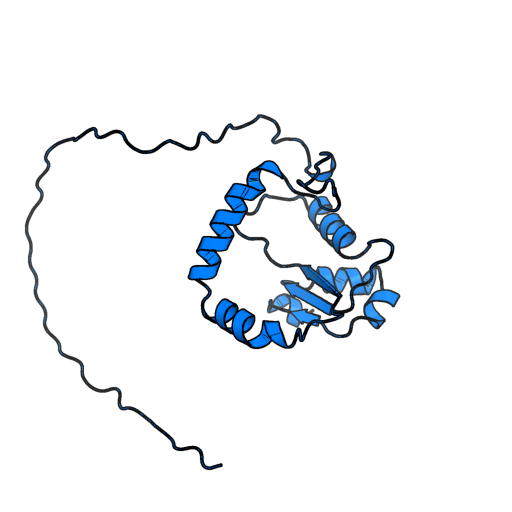5.530 -4.185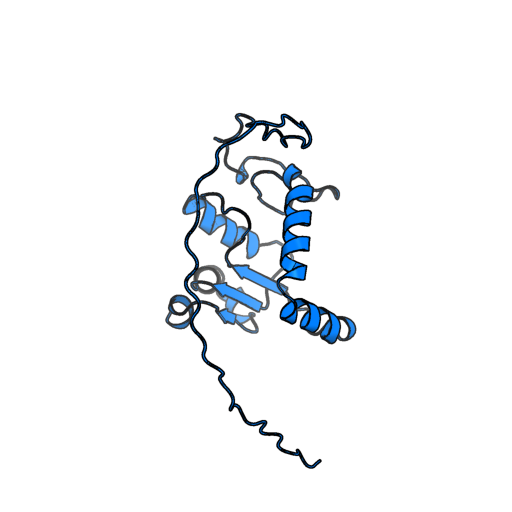 1.00 98.75 142 MET A C 1
ATOM 1112 O O . MET A 1 142 ? -3.530 -5.535 -3.204 1.00 98.75 142 MET A O 1
ATOM 1116 N N . ILE A 1 143 ? -3.988 -4.915 -5.330 1.00 98.69 143 ILE A N 1
ATOM 1117 C CA . ILE A 1 143 ? -2.784 -4.108 -5.569 1.00 98.69 143 ILE A CA 1
ATOM 1118 C C . ILE A 1 143 ? -3.211 -2.675 -5.920 1.00 98.69 143 ILE A C 1
ATOM 1120 O O . ILE A 1 143 ? -4.117 -2.493 -6.735 1.00 98.69 143 ILE A O 1
ATOM 1124 N N . LEU A 1 144 ? -2.569 -1.682 -5.302 1.00 98.62 144 LEU A N 1
ATOM 1125 C CA . LEU A 1 144 ? -2.597 -0.273 -5.703 1.00 98.62 144 LEU A CA 1
ATOM 1126 C C . LEU A 1 144 ? -1.160 0.144 -6.036 1.00 98.62 144 LEU A C 1
ATOM 1128 O O . LEU A 1 144 ? -0.299 0.072 -5.161 1.00 98.62 144 LEU A O 1
ATOM 1132 N N . ASP A 1 145 ? -0.897 0.518 -7.279 1.00 98.06 145 ASP A N 1
ATOM 1133 C CA . ASP A 1 145 ? 0.462 0.678 -7.804 1.00 98.06 145 ASP A CA 1
ATOM 1134 C C . ASP A 1 145 ? 0.606 1.973 -8.614 1.00 98.06 145 ASP A C 1
ATOM 1136 O O . ASP A 1 145 ? -0.373 2.504 -9.147 1.00 98.06 145 ASP A O 1
ATOM 1140 N N . ASP A 1 146 ? 1.833 2.471 -8.667 1.00 96.88 146 ASP A N 1
ATOM 1141 C CA . ASP A 1 146 ? 2.261 3.679 -9.367 1.00 96.88 146 ASP A CA 1
ATOM 1142 C C . ASP A 1 146 ? 3.647 3.390 -9.964 1.00 96.88 146 ASP A C 1
ATOM 1144 O O . ASP A 1 146 ? 4.675 3.450 -9.287 1.00 96.88 146 ASP A O 1
ATOM 1148 N N . GLY A 1 147 ? 3.657 2.944 -11.221 1.00 95.06 147 GLY A N 1
ATOM 1149 C CA . GLY A 1 147 ? 4.864 2.595 -11.985 1.00 95.06 147 GLY A CA 1
ATOM 1150 C C . GLY A 1 147 ? 4.986 1.108 -12.336 1.00 95.06 147 GLY A C 1
ATOM 1151 O O . GLY A 1 147 ? 5.796 0.724 -13.189 1.00 95.06 147 GLY A O 1
ATOM 1152 N N . GLY A 1 148 ? 4.154 0.255 -11.735 1.00 97.25 148 GLY A N 1
ATOM 1153 C CA . GLY A 1 148 ? 4.081 -1.179 -12.019 1.00 97.25 148 GLY A CA 1
ATOM 1154 C C . GLY A 1 148 ? 5.163 -2.040 -11.353 1.00 97.25 148 GLY A C 1
ATOM 1155 O O . GLY A 1 148 ? 5.248 -3.235 -11.649 1.00 97.25 148 GLY A O 1
ATOM 1156 N N . ASP A 1 149 ? 6.019 -1.479 -10.494 1.00 97.56 149 ASP A N 1
ATOM 1157 C CA . ASP A 1 149 ? 7.129 -2.217 -9.873 1.00 97.56 149 ASP A CA 1
ATOM 1158 C C . ASP A 1 149 ? 6.639 -3.245 -8.844 1.00 97.56 149 ASP A C 1
ATOM 1160 O O . ASP A 1 149 ? 7.100 -4.392 -8.844 1.00 97.56 149 ASP A O 1
ATOM 1164 N N . LEU A 1 150 ? 5.644 -2.892 -8.023 1.00 97.94 150 LEU A N 1
ATOM 1165 C CA . LEU A 1 150 ? 5.015 -3.822 -7.080 1.00 97.94 150 LEU A 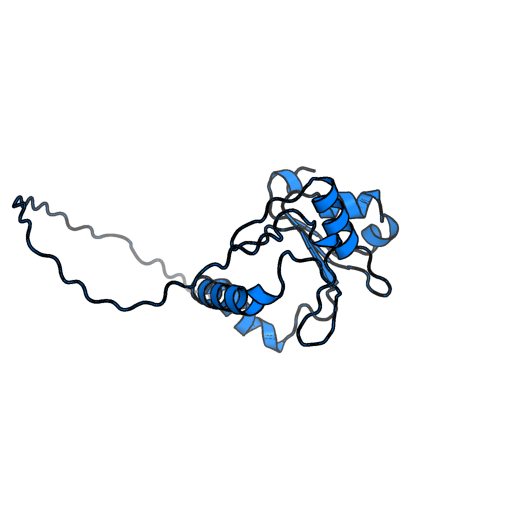CA 1
ATOM 1166 C C . LEU A 1 150 ? 4.285 -4.943 -7.824 1.00 97.94 150 LEU A C 1
ATOM 1168 O O . LEU A 1 150 ? 4.430 -6.124 -7.488 1.00 97.94 150 LEU A O 1
ATOM 1172 N N . THR A 1 151 ? 3.539 -4.585 -8.867 1.00 98.31 151 THR A N 1
ATOM 1173 C CA . THR A 1 151 ? 2.844 -5.531 -9.743 1.00 98.31 151 THR A CA 1
ATOM 1174 C C . THR A 1 151 ? 3.831 -6.512 -10.368 1.00 98.31 151 THR A C 1
ATOM 1176 O O . THR A 1 151 ? 3.638 -7.732 -10.289 1.00 98.31 151 THR A O 1
ATOM 1179 N N . HIS A 1 152 ? 4.928 -6.001 -10.931 1.00 98.31 152 HIS A N 1
ATOM 1180 C CA . HIS A 1 152 ? 5.969 -6.817 -11.543 1.00 98.31 152 HIS A CA 1
ATOM 1181 C C . HIS A 1 152 ? 6.651 -7.740 -10.526 1.00 98.31 152 HIS A C 1
ATOM 1183 O O . HIS A 1 152 ? 6.854 -8.927 -10.808 1.00 98.31 152 HIS A O 1
ATOM 1189 N N . TRP A 1 153 ? 6.960 -7.235 -9.327 1.00 98.25 153 TRP A N 1
ATOM 1190 C CA . TRP A 1 153 ? 7.591 -8.019 -8.266 1.00 98.25 153 TRP A CA 1
ATOM 1191 C C . TRP A 1 153 ? 6.729 -9.210 -7.844 1.00 98.25 153 TRP A C 1
ATOM 1193 O O . TRP A 1 153 ? 7.209 -10.347 -7.824 1.00 98.25 153 TRP A O 1
ATOM 1203 N N . ILE A 1 154 ? 5.437 -8.981 -7.578 1.00 98.19 154 ILE A N 1
ATOM 1204 C CA . ILE A 1 154 ? 4.495 -10.043 -7.193 1.00 98.19 154 ILE A CA 1
ATOM 1205 C C . ILE A 1 154 ? 4.335 -11.052 -8.331 1.00 98.19 154 ILE A C 1
ATOM 1207 O O . ILE A 1 154 ? 4.375 -12.260 -8.087 1.00 98.19 154 ILE A O 1
ATOM 1211 N N . TYR A 1 155 ? 4.204 -10.584 -9.575 1.00 98.25 155 TYR A N 1
ATOM 1212 C CA . TYR A 1 155 ? 4.087 -11.454 -10.744 1.00 98.25 155 TYR A CA 1
ATOM 1213 C C . TYR A 1 155 ? 5.297 -12.386 -10.907 1.00 98.25 155 TYR A C 1
ATOM 1215 O O . TYR A 1 155 ? 5.130 -13.588 -11.132 1.00 98.25 155 TYR A O 1
ATOM 1223 N N . LYS A 1 156 ? 6.517 -11.852 -10.771 1.00 98.19 156 LYS A N 1
ATOM 1224 C CA . LYS A 1 156 ? 7.756 -12.610 -10.990 1.00 98.19 156 LYS A CA 1
ATOM 1225 C C . LYS A 1 156 ? 8.145 -13.491 -9.809 1.00 98.19 156 LYS A C 1
ATOM 1227 O O . LYS A 1 156 ? 8.484 -14.654 -10.021 1.00 98.19 156 LYS A O 1
ATOM 1232 N N . LYS A 1 157 ? 8.128 -12.959 -8.584 1.00 98.12 157 LYS A N 1
ATOM 1233 C CA . LYS A 1 157 ? 8.634 -13.665 -7.395 1.00 98.12 157 LYS A CA 1
ATOM 1234 C C . LYS A 1 157 ? 7.571 -14.477 -6.670 1.00 98.12 157 LYS A C 1
ATOM 1236 O O . LYS A 1 157 ? 7.886 -15.517 -6.096 1.00 98.12 157 LYS A O 1
ATOM 1241 N N . TYR A 1 158 ? 6.311 -14.056 -6.748 1.00 97.88 158 TYR A N 1
ATOM 1242 C CA . TYR A 1 158 ? 5.201 -14.673 -6.024 1.00 97.88 158 TYR A CA 1
ATOM 1243 C C . TYR A 1 158 ? 4.051 -15.085 -6.964 1.00 97.88 158 TYR A C 1
ATOM 1245 O O . TYR A 1 158 ? 2.893 -14.746 -6.711 1.00 97.88 158 TYR A O 1
ATOM 1253 N N . PRO A 1 159 ? 4.296 -15.885 -8.022 1.00 97.88 159 PRO A N 1
ATOM 1254 C CA . PRO A 1 159 ? 3.291 -16.169 -9.056 1.00 97.88 159 PRO A CA 1
ATOM 1255 C C . PRO A 1 159 ? 2.026 -16.857 -8.516 1.00 97.88 159 PRO A C 1
ATOM 1257 O O . PRO A 1 159 ? 0.925 -16.659 -9.029 1.00 97.88 159 PRO A O 1
ATOM 1260 N N . ASN A 1 160 ? 2.146 -17.652 -7.449 1.00 97.56 160 ASN A N 1
ATOM 1261 C CA . ASN A 1 160 ? 0.993 -18.277 -6.791 1.00 97.56 160 ASN A CA 1
ATOM 1262 C C . ASN A 1 160 ? 0.157 -17.279 -5.976 1.00 97.56 160 ASN A C 1
ATOM 1264 O O . ASN A 1 160 ? -1.049 -17.476 -5.828 1.00 97.56 160 ASN A O 1
ATOM 1268 N N . MET A 1 161 ? 0.786 -16.229 -5.444 1.00 97.50 161 MET A N 1
ATOM 1269 C CA . MET A 1 161 ? 0.100 -15.115 -4.791 1.00 97.50 161 MET A CA 1
ATOM 1270 C C . MET A 1 161 ? -0.581 -14.237 -5.840 1.00 97.50 161 MET A C 1
ATOM 1272 O O . MET A 1 161 ? -1.754 -13.921 -5.676 1.00 97.50 161 MET A O 1
ATOM 1276 N N . PHE A 1 162 ? 0.106 -13.942 -6.950 1.00 98.25 162 PHE A N 1
ATOM 1277 C CA . PHE A 1 162 ? -0.423 -13.138 -8.053 1.00 98.25 162 PHE A CA 1
ATOM 1278 C C . PHE A 1 162 ? -1.761 -13.679 -8.578 1.00 98.25 162 PHE A C 1
ATOM 1280 O O . PHE A 1 162 ? -2.728 -12.937 -8.702 1.00 98.25 162 PHE A O 1
ATOM 1287 N N . LYS A 1 163 ? -1.874 -15.002 -8.763 1.00 98.25 163 LYS A N 1
ATOM 1288 C CA . LYS A 1 163 ? -3.127 -15.672 -9.177 1.00 98.25 163 LYS A CA 1
ATOM 1289 C C . LYS A 1 163 ? -4.305 -15.484 -8.207 1.00 98.25 163 LYS A C 1
ATOM 1291 O O . LYS A 1 163 ? -5.441 -15.748 -8.586 1.00 98.25 163 LYS A O 1
ATOM 1296 N N . LYS A 1 164 ? -4.046 -15.109 -6.951 1.00 98.00 164 LYS A N 1
ATOM 1297 C CA . LYS A 1 164 ? -5.065 -14.887 -5.910 1.00 98.00 164 LYS A CA 1
ATOM 1298 C C . LYS A 1 164 ? -5.436 -13.409 -5.751 1.00 98.00 164 LYS A C 1
ATOM 1300 O O . LYS A 1 164 ? -6.359 -13.107 -4.991 1.00 98.00 164 LYS A O 1
ATOM 1305 N N . ILE A 1 165 ? -4.736 -12.503 -6.437 1.00 98.56 165 ILE A N 1
ATOM 1306 C CA . ILE A 1 165 ? -5.079 -11.082 -6.474 1.00 98.56 165 ILE A CA 1
ATOM 1307 C C . ILE A 1 165 ? -6.393 -10.916 -7.241 1.00 98.56 165 ILE A C 1
ATOM 1309 O O . ILE A 1 165 ? -6.571 -11.462 -8.325 1.00 98.56 165 ILE A O 1
ATOM 1313 N N . LYS A 1 166 ? -7.331 -10.172 -6.653 1.00 98.56 166 LYS A N 1
ATOM 1314 C CA . LYS A 1 166 ? -8.649 -9.890 -7.230 1.00 98.56 166 LYS A CA 1
ATOM 1315 C C . LYS A 1 166 ? -8.616 -8.737 -8.228 1.00 98.56 166 LYS A C 1
ATOM 1317 O O . LYS A 1 166 ? -9.437 -8.717 -9.137 1.00 98.56 166 LYS A O 1
ATOM 1322 N N . GLY A 1 167 ? -7.712 -7.778 -8.045 1.00 98.44 167 GLY A N 1
ATOM 1323 C CA . GLY A 1 167 ? -7.597 -6.619 -8.920 1.00 98.44 167 GLY A CA 1
ATOM 1324 C C . GLY A 1 167 ? -6.347 -5.789 -8.653 1.00 98.44 167 GLY A C 1
ATOM 1325 O O . GLY A 1 167 ? -5.828 -5.772 -7.534 1.00 98.44 167 GLY A O 1
ATOM 1326 N N . ILE A 1 168 ? -5.900 -5.110 -9.707 1.00 98.69 168 ILE A N 1
ATOM 1327 C CA . ILE A 1 168 ? -4.809 -4.134 -9.711 1.00 98.69 168 ILE A CA 1
ATOM 1328 C C . ILE A 1 168 ? -5.424 -2.784 -10.087 1.00 98.69 168 ILE A C 1
ATOM 1330 O O . ILE A 1 168 ? -6.223 -2.713 -11.023 1.00 98.69 168 ILE A O 1
ATOM 1334 N N . VAL A 1 169 ? -5.077 -1.740 -9.344 1.00 98.69 169 VAL A N 1
ATOM 1335 C CA . VAL A 1 169 ? -5.377 -0.344 -9.670 1.00 98.69 169 VAL A CA 1
ATOM 1336 C C . VAL A 1 169 ? -4.041 0.350 -9.897 1.00 98.69 169 VAL A C 1
ATOM 1338 O O . VAL A 1 169 ? -3.219 0.366 -8.988 1.00 98.69 169 VAL A O 1
ATOM 1341 N N . GLU A 1 170 ? -3.830 0.881 -11.096 1.00 98.25 170 GLU A N 1
ATOM 1342 C CA . GLU A 1 170 ? -2.579 1.526 -11.512 1.00 98.25 170 GLU A CA 1
ATOM 1343 C C . GLU A 1 170 ? -2.810 3.023 -11.740 1.00 98.25 170 GLU A C 1
ATOM 1345 O O . GLU A 1 170 ? -3.807 3.410 -12.356 1.00 98.25 170 GLU A O 1
ATOM 1350 N N . GLU A 1 171 ? -1.895 3.844 -11.232 1.00 97.94 171 GLU A N 1
ATOM 1351 C CA . GLU A 1 171 ? -1.931 5.306 -11.336 1.00 97.94 171 GLU A CA 1
ATOM 1352 C C . GLU A 1 171 ? -1.226 5.815 -12.603 1.00 97.94 171 GLU A C 1
ATOM 1354 O O . GLU A 1 171 ? -1.767 6.670 -13.313 1.00 97.94 171 GLU A O 1
ATOM 1359 N N . SER A 1 172 ? -0.067 5.238 -12.936 1.00 96.00 172 SER A N 1
ATOM 1360 C CA . SER A 1 172 ? 0.868 5.827 -13.891 1.00 96.00 172 SER A CA 1
ATOM 1361 C C . SER A 1 172 ? 0.655 5.342 -15.327 1.00 96.00 172 SER A C 1
ATOM 1363 O O . SER A 1 172 ? 0.334 4.183 -15.602 1.00 96.00 172 SER A O 1
ATOM 1365 N N . VAL A 1 173 ? 0.947 6.209 -16.302 1.00 97.62 173 VAL A N 1
ATOM 1366 C CA . VAL A 1 173 ? 0.908 5.844 -17.734 1.00 97.62 173 VAL A CA 1
ATOM 1367 C C . VAL A 1 173 ? 1.882 4.704 -18.049 1.00 97.62 173 VAL A C 1
ATOM 1369 O O . VAL A 1 173 ? 1.570 3.804 -18.829 1.00 97.62 173 VAL A O 1
ATOM 1372 N N . THR A 1 174 ? 3.070 4.740 -17.448 1.00 96.50 174 THR A N 1
ATOM 1373 C CA . THR A 1 174 ? 4.113 3.729 -17.645 1.00 96.50 174 THR A CA 1
ATOM 1374 C C . THR A 1 174 ? 3.724 2.379 -17.065 1.00 96.50 174 THR A C 1
ATOM 1376 O O . THR A 1 174 ? 3.969 1.364 -17.712 1.00 96.50 174 THR A O 1
ATOM 1379 N N . GLY A 1 175 ? 3.094 2.356 -15.890 1.00 96.75 175 GLY A N 1
ATOM 1380 C CA . GLY A 1 175 ? 2.593 1.130 -15.282 1.00 96.75 175 GLY A CA 1
ATOM 1381 C C . GLY A 1 175 ? 1.444 0.528 -16.088 1.00 96.75 175 GLY A C 1
ATOM 1382 O O . GLY A 1 175 ? 1.445 -0.675 -16.320 1.00 96.75 175 GLY A O 1
ATOM 1383 N N . VAL A 1 176 ? 0.538 1.352 -16.635 1.00 97.56 176 VAL A N 1
ATOM 1384 C CA . VAL A 1 176 ? -0.546 0.876 -17.520 1.00 97.56 176 VAL A CA 1
ATOM 1385 C C . VAL A 1 176 ? -0.005 0.207 -18.790 1.00 97.56 176 VAL A C 1
ATOM 1387 O O . VAL A 1 176 ? -0.641 -0.698 -19.328 1.00 97.56 176 VAL A O 1
ATOM 1390 N N . HIS A 1 177 ? 1.143 0.658 -19.303 1.00 96.88 177 HIS A N 1
ATOM 1391 C CA . HIS A 1 177 ? 1.743 0.111 -20.521 1.00 96.88 177 HIS A CA 1
ATOM 1392 C C . HIS A 1 177 ? 2.477 -1.230 -20.321 1.00 96.88 177 HIS A C 1
ATOM 1394 O O . HIS A 1 177 ? 2.631 -1.970 -21.295 1.00 96.88 177 HIS A O 1
ATOM 1400 N N . ARG A 1 178 ? 2.975 -1.509 -19.111 1.00 94.12 178 ARG A N 1
ATOM 1401 C CA . ARG A 1 178 ? 3.817 -2.678 -18.790 1.00 94.12 178 ARG A CA 1
ATOM 1402 C C . ARG A 1 178 ? 3.041 -3.997 -18.778 1.00 94.12 178 ARG A C 1
ATOM 1404 O O . ARG A 1 178 ? 3.677 -5.016 -19.140 1.00 94.12 178 ARG A O 1
#

pLDDT: mean 79.51, std 24.94, range [28.06, 98.75]

Organism: NCBI:txid245042

InterPro domains:
  IPR000043 Adenosylhomocysteinase-like [PF05221] (63-118)
  IPR000043 Adenosylhomocysteinase-like [PF05221] (119-156)
  IPR000043 Adenosylhomocysteinase-like [PTHR23420] (119-178)
  IPR042172 Adenosylhomocysteinase-like superfamily [G3DSA:3.40.50.1480] (47-118)
  IPR042172 Adenosylhomocysteinase-like superfamily [G3DSA:3.40.50.1480] (119-178)

Mean predicted aligned error: 13.39 Å

Radius of gyration: 25.14 Å; Cα contacts (8 Å, |Δi|>4): 120; chains: 1; bounding box: 62×74×42 Å

Solvent-accessible surface area (backbone atoms only — not comparable to full-atom values): 11997 Å² total; per-residue (Å²): 136,90,84,81,88,83,86,78,86,90,82,85,88,82,90,84,88,80,92,77,84,88,77,94,78,90,82,84,91,77,93,76,92,81,76,84,74,79,74,77,75,83,64,90,65,83,86,62,61,38,84,80,55,94,59,60,51,100,84,67,52,55,94,70,77,57,87,58,77,84,48,50,67,59,55,49,53,53,50,58,54,50,52,72,74,33,58,69,60,50,50,48,49,69,70,44,59,86,75,45,86,62,71,88,64,33,73,40,75,41,64,90,72,85,91,73,74,74,90,73,54,74,74,50,51,56,50,51,52,44,59,68,56,68,42,92,98,50,71,57,33,31,40,39,32,53,55,34,60,60,59,50,48,36,51,71,78,34,51,78,53,44,75,56,41,76,50,75,46,69,75,32,73,66,23,72,71,109

Foldseek 3Di:
DDDDDDDDDDDDDDDDDDDDDDDDDDDDDDPDDDDDDPPPPPDPPPPDALVVDQDAAPVRDRLDRDPDNVCVVVVVVVVVVVCVVCVVVVVVCVVCVVVPPCVVAFEQEDDDPDDPDDDDDPVRVVVNLVSSADDPPDHGQEYEYEQQPSVVCCVPVPVVSNVNHPYYHYDYPNNVVD